Protein AF-A0A5E4QK63-F1 (afdb_monomer_lite)

InterPro domains:
  IPR005135 Endonuclease/exonuclease/phosphatase [PF14529] (121-185)
  IPR036691 Endonuclease/exonuclease/phosphatase superfamily [G3DSA:3.60.10.10] (12-198)
  IPR036691 Endonuclease/exonuclease/phosphatase superfamily [SSF56219] (12-191)

Organism: NCBI:txid189913

Foldseek 3Di:
DDPPPPPDQDAAAEEEDAPLECPVQLQLQAVVVVPDPHFKYKYWFHQDDPVDDPVSNYPPQFWDKDWDHDDDPPVPGTTIIIMTGTCLQVKAWDPVLDDPPWRKTKIKGDCVSNVHPAIEIEMEGEQDPDPCLLVNLVSVLVSVCVVCVVGLQHAYEYAYASVLPQWDQPPLQTDGHDDDDPSSVSVVSNNCSQVVSQVVAPVARDRYHYHYDDDQDPDQPNQVRNPRVRHGYDRPVCVSSD

Sequence (242 aa):
MSSTLNRQNIGLSLIYHNVRGLRTKTNIFFNNLSISQIDIALITESWLCPSILDSELCDSARFDVFRRDRTTSGDAFGGGVLIACARRFGARRRFDLEHDDLECMCISIPARTLGSLCDLSIICAYIPPNQILPSRIQKLCEILSQLFNPHPDDHFILAGDFNLPCIDWKQGHPILLKKGSIIQNTATELLNLTAFLGQLLATLPGPFLVLGDFNCELMTDILDSLNIPSLIAELIAFELML

Radius of gyration: 17.72 Å; chains: 1; bounding box: 47×42×58 Å

Secondary structure (DSSP, 8-state):
-------------EEEEE-S--TT-HHHHHHHHHHS--SEEEEE-----TTS-GGGTS-TTTEEEEEE----TTS-S---EEEEEEGGG--EE-GGG--TTSEEEEEEE-HHHHTSSS-EEEEEEE--SSTTHHHHHHHHHHHHHHHHTT-TTSEEEEEEE---TTEE-TTSS-EE-SS--HHHHHHHHHHHHHHHHHHTTTTSS-SEEEEES--SS-SHHHHGGG--TT--------TT--

pLDDT: mean 75.81, std 20.93, range [27.64, 97.81]

Structure (mmCIF, N/CA/C/O backbone):
data_AF-A0A5E4QK63-F1
#
_entry.id   AF-A0A5E4QK63-F1
#
loop_
_atom_site.group_PDB
_atom_site.id
_atom_site.type_symbol
_atom_site.label_atom_id
_atom_site.label_alt_id
_atom_site.label_comp_id
_atom_site.label_asym_id
_atom_site.label_entity_id
_atom_site.label_seq_id
_atom_site.pdbx_PDB_ins_code
_atom_site.Cartn_x
_atom_site.Cartn_y
_atom_site.Cartn_z
_atom_site.occupancy
_atom_site.B_iso_or_equiv
_atom_site.auth_seq_id
_atom_site.auth_comp_id
_atom_site.auth_asym_id
_atom_site.auth_atom_id
_atom_site.pdbx_PDB_model_num
ATOM 1 N N . MET A 1 1 ? -27.200 4.303 36.060 1.00 32.69 1 MET A N 1
ATOM 2 C CA . MET A 1 1 ? -26.374 3.139 35.683 1.00 32.69 1 MET A CA 1
ATOM 3 C C . MET A 1 1 ? -25.738 3.454 34.341 1.00 32.69 1 MET A C 1
ATOM 5 O O . MET A 1 1 ? -26.377 3.271 33.318 1.00 32.69 1 MET A O 1
ATOM 9 N N . SER A 1 2 ? -24.547 4.055 34.360 1.00 31.81 2 SER A N 1
ATOM 10 C CA . SER A 1 2 ? -23.757 4.296 33.150 1.00 31.81 2 SER A CA 1
ATOM 11 C C . SER A 1 2 ? -22.849 3.084 32.983 1.00 31.81 2 SER A C 1
ATOM 13 O O . SER A 1 2 ? -21.945 2.887 33.793 1.00 31.81 2 SER A O 1
ATOM 15 N N . SER A 1 3 ? -23.160 2.201 32.036 1.00 32.44 3 SER A N 1
ATOM 16 C CA . SER A 1 3 ? -22.284 1.084 31.694 1.00 32.44 3 SER A CA 1
ATOM 17 C C . SER A 1 3 ? -21.146 1.628 30.839 1.00 32.44 3 SER A C 1
ATOM 19 O O . SER A 1 3 ? -21.278 1.757 29.622 1.00 32.44 3 SER A O 1
ATOM 21 N N . THR A 1 4 ? -20.036 1.976 31.481 1.00 34.91 4 THR A N 1
ATOM 22 C CA . THR A 1 4 ? -18.760 2.191 30.806 1.00 34.91 4 THR A CA 1
ATOM 23 C C . THR A 1 4 ? -18.374 0.858 30.170 1.00 34.91 4 THR A C 1
ATOM 25 O O . THR A 1 4 ? -17.897 -0.052 30.846 1.00 34.91 4 THR A O 1
ATOM 28 N N . LEU A 1 5 ? -18.684 0.690 28.884 1.00 35.97 5 LEU A N 1
ATOM 29 C CA . LEU A 1 5 ? -18.173 -0.416 28.085 1.00 35.97 5 LEU A CA 1
ATOM 30 C C . LEU A 1 5 ? -16.647 -0.328 28.149 1.00 35.97 5 LEU A C 1
ATOM 32 O O . LEU A 1 5 ? -16.063 0.609 27.608 1.00 35.97 5 LEU A O 1
ATOM 36 N N . ASN A 1 6 ? -16.019 -1.283 28.836 1.00 32.56 6 ASN A N 1
ATOM 37 C CA . ASN A 1 6 ? -14.593 -1.555 28.705 1.00 32.56 6 ASN A CA 1
ATOM 38 C C . ASN A 1 6 ? -14.337 -1.857 27.222 1.00 32.56 6 ASN A C 1
ATOM 40 O O . ASN A 1 6 ? -14.548 -2.983 26.773 1.00 32.56 6 ASN A O 1
ATOM 44 N N . ARG A 1 7 ? -13.944 -0.845 26.441 1.00 41.50 7 ARG A N 1
ATOM 45 C CA . ARG A 1 7 ? -13.398 -1.059 25.101 1.00 41.50 7 ARG A CA 1
ATOM 46 C C . ARG A 1 7 ? -12.093 -1.821 25.302 1.00 41.50 7 ARG A C 1
ATOM 48 O O . ARG A 1 7 ? -11.116 -1.249 25.770 1.00 41.50 7 ARG A O 1
ATOM 55 N N . GLN A 1 8 ? -12.098 -3.123 25.027 1.00 38.97 8 GLN A N 1
ATOM 56 C CA . GLN A 1 8 ? -10.847 -3.851 24.866 1.00 38.97 8 GLN A CA 1
ATOM 57 C C . GLN A 1 8 ? -10.102 -3.218 23.689 1.00 38.97 8 GLN A C 1
ATOM 59 O O . GLN A 1 8 ? -10.680 -3.052 22.615 1.00 38.97 8 GLN A O 1
ATOM 64 N N . ASN A 1 9 ? -8.849 -2.831 23.910 1.00 41.78 9 ASN A N 1
ATOM 65 C CA . ASN A 1 9 ? -7.975 -2.358 22.848 1.00 41.78 9 ASN A CA 1
ATOM 66 C C . ASN A 1 9 ? -7.730 -3.496 21.855 1.00 41.78 9 ASN A C 1
ATOM 68 O O . ASN A 1 9 ? -7.073 -4.479 22.187 1.00 41.78 9 ASN A O 1
ATOM 72 N N . ILE A 1 10 ? -8.273 -3.367 20.647 1.00 52.91 10 ILE A N 1
ATOM 73 C CA . ILE A 1 10 ? -7.980 -4.255 19.524 1.00 52.91 10 ILE A CA 1
ATOM 74 C C . ILE A 1 10 ? -6.693 -3.764 18.846 1.00 52.91 10 ILE A C 1
ATOM 76 O O . ILE A 1 10 ? -6.741 -2.821 18.054 1.00 52.91 10 ILE A O 1
ATOM 80 N N . GLY A 1 11 ? -5.567 -4.403 19.181 1.00 63.50 11 GLY A N 1
ATOM 81 C CA . GLY A 1 11 ? -4.320 -4.364 18.404 1.00 63.50 11 GLY A CA 1
ATOM 82 C C . GLY A 1 11 ? -4.602 -4.571 16.923 1.00 63.50 11 GLY A C 1
ATOM 83 O O . GLY A 1 11 ? -5.288 -5.536 16.592 1.00 63.50 11 GLY A O 1
ATOM 84 N N . LEU A 1 12 ? -4.108 -3.690 16.048 1.00 73.88 12 LEU A N 1
ATOM 85 C CA . LEU A 1 12 ? -4.080 -3.948 14.608 1.00 73.88 12 LEU A CA 1
ATOM 86 C C . LEU A 1 12 ? -2.631 -4.220 14.178 1.00 73.88 12 LEU A C 1
ATOM 88 O O . LEU A 1 12 ? -1.778 -3.338 14.227 1.00 73.88 12 LEU A O 1
ATOM 92 N N . SER A 1 13 ? -2.369 -5.454 13.746 1.00 77.88 13 SER A N 1
ATOM 93 C CA . SER A 1 13 ? -1.032 -5.905 13.340 1.00 77.88 13 SER A CA 1
ATOM 94 C C . SER A 1 13 ? -0.856 -5.845 11.821 1.00 77.88 13 SER A C 1
ATOM 96 O O . SER A 1 13 ? -1.530 -6.551 11.070 1.00 77.88 13 SER A O 1
ATOM 98 N N . LEU A 1 14 ? 0.053 -5.001 11.338 1.00 80.94 14 LEU A N 1
ATOM 99 C CA . LEU A 1 14 ? 0.310 -4.813 9.908 1.00 80.94 14 LEU A CA 1
ATOM 100 C C . LEU A 1 14 ? 1.713 -5.313 9.553 1.00 80.94 14 LEU A C 1
ATOM 102 O O . LEU A 1 14 ? 2.619 -5.223 10.374 1.00 80.94 14 LEU A O 1
ATOM 106 N N . ILE A 1 15 ? 1.909 -5.790 8.323 1.00 80.69 15 ILE A N 1
ATOM 107 C CA . ILE A 1 15 ? 3.230 -6.015 7.724 1.00 80.69 15 ILE A CA 1
ATOM 108 C C . ILE A 1 15 ? 3.292 -5.413 6.319 1.00 80.69 15 ILE A C 1
ATOM 110 O O . ILE A 1 15 ? 2.315 -5.466 5.572 1.00 80.69 15 ILE A O 1
ATOM 114 N N . TYR A 1 16 ? 4.445 -4.862 5.949 1.00 83.50 16 TYR A N 1
ATOM 115 C CA . TYR A 1 16 ? 4.776 -4.487 4.579 1.00 83.50 16 TYR A CA 1
ATOM 116 C C . TYR A 1 16 ? 5.994 -5.278 4.095 1.00 83.50 16 TYR A C 1
ATOM 118 O O . TYR A 1 16 ? 6.973 -5.412 4.830 1.00 83.50 16 TYR A O 1
ATOM 126 N N . HIS A 1 17 ? 5.956 -5.777 2.856 1.00 81.69 17 HIS A N 1
ATOM 127 C CA . HIS A 1 17 ? 7.111 -6.421 2.239 1.00 81.69 17 HIS A CA 1
ATOM 128 C C . HIS A 1 17 ? 7.136 -6.245 0.712 1.00 81.69 17 HIS A C 1
ATOM 130 O O . HIS A 1 17 ? 6.159 -6.553 0.026 1.00 81.69 17 HIS A O 1
ATOM 136 N N . ASN A 1 18 ? 8.276 -5.804 0.168 1.00 85.62 18 ASN A N 1
ATOM 137 C CA . ASN A 1 18 ? 8.581 -5.985 -1.252 1.00 85.62 18 ASN A CA 1
ATOM 138 C C . ASN A 1 18 ? 9.150 -7.397 -1.434 1.00 85.62 18 ASN A C 1
ATOM 140 O O . ASN A 1 18 ? 10.261 -7.692 -0.995 1.00 85.62 18 ASN A O 1
ATOM 144 N N . VAL A 1 19 ? 8.372 -8.272 -2.069 1.00 86.56 19 VAL A N 1
ATOM 145 C CA . VAL A 1 19 ? 8.644 -9.715 -2.083 1.00 86.56 19 VAL A CA 1
ATOM 146 C C . VAL A 1 19 ? 9.489 -10.182 -3.262 1.00 86.56 19 VAL A C 1
ATOM 148 O O . VAL A 1 19 ? 9.998 -11.304 -3.240 1.00 86.56 19 VAL A O 1
ATOM 151 N N . ARG A 1 20 ? 9.625 -9.344 -4.300 1.00 87.56 20 ARG A N 1
ATOM 152 C CA . ARG A 1 20 ? 10.338 -9.657 -5.553 1.00 87.56 20 ARG A CA 1
ATOM 153 C C . ARG A 1 20 ? 9.974 -11.030 -6.138 1.00 87.56 20 ARG A C 1
ATOM 155 O O . ARG A 1 20 ? 10.837 -11.769 -6.612 1.00 87.56 20 ARG A O 1
ATOM 162 N N . GLY A 1 21 ? 8.690 -11.375 -6.087 1.00 88.38 21 GLY A N 1
ATOM 163 C CA . GLY A 1 21 ? 8.142 -12.613 -6.630 1.00 88.38 21 GLY A CA 1
ATOM 164 C C . GLY A 1 21 ? 7.581 -13.586 -5.594 1.00 88.38 21 GLY A C 1
ATOM 165 O O . GLY A 1 21 ? 8.302 -14.285 -4.886 1.00 88.38 21 GLY A O 1
ATOM 166 N N . LEU A 1 22 ? 6.254 -13.721 -5.607 1.00 89.56 22 LEU A N 1
ATOM 167 C CA . LEU A 1 22 ? 5.485 -14.629 -4.755 1.00 89.56 22 LEU A CA 1
ATOM 168 C C . LEU A 1 22 ? 5.107 -15.947 -5.449 1.00 89.56 22 LEU A C 1
ATOM 170 O O . LEU A 1 22 ? 4.784 -16.928 -4.785 1.00 89.56 22 LEU A O 1
ATOM 174 N N . ARG A 1 23 ? 5.159 -15.999 -6.787 1.00 88.06 23 ARG A N 1
ATOM 175 C CA . ARG A 1 23 ? 4.660 -17.134 -7.594 1.00 88.06 23 ARG A CA 1
ATOM 176 C C . ARG A 1 23 ? 5.229 -18.496 -7.203 1.00 88.06 23 ARG A C 1
ATOM 178 O O . ARG A 1 23 ? 4.507 -19.481 -7.247 1.00 88.06 23 ARG A O 1
ATOM 185 N N . THR A 1 24 ? 6.507 -18.568 -6.844 1.00 86.25 24 THR A N 1
ATOM 186 C CA . THR A 1 24 ? 7.164 -19.825 -6.439 1.00 86.25 24 THR A CA 1
ATOM 187 C C . THR A 1 24 ? 7.092 -20.077 -4.934 1.00 86.25 24 THR A C 1
ATOM 189 O O . THR A 1 24 ? 7.646 -21.060 -4.453 1.00 86.25 24 THR A O 1
ATOM 192 N N . LYS A 1 25 ? 6.449 -19.178 -4.183 1.00 87.44 25 LYS A N 1
ATOM 193 C CA . LYS A 1 25 ? 6.479 -19.121 -2.719 1.00 87.44 25 LYS A CA 1
ATOM 194 C C . LYS A 1 25 ? 5.078 -19.037 -2.098 1.00 87.44 25 LYS A C 1
ATOM 196 O O . LYS A 1 25 ? 4.959 -18.792 -0.903 1.00 87.44 25 LYS A O 1
ATOM 201 N N . THR A 1 26 ? 4.023 -19.278 -2.879 1.00 91.50 26 THR A N 1
ATOM 202 C CA . THR A 1 26 ? 2.618 -19.198 -2.437 1.00 91.50 26 THR A CA 1
ATOM 203 C C . THR A 1 26 ? 2.345 -20.066 -1.207 1.00 91.50 26 THR A C 1
ATOM 205 O O . THR A 1 26 ? 1.796 -19.572 -0.232 1.00 91.50 26 THR A O 1
ATOM 208 N N . ASN A 1 27 ? 2.839 -21.309 -1.184 1.00 88.88 27 ASN A N 1
ATOM 209 C CA . ASN A 1 27 ? 2.700 -22.206 -0.028 1.00 88.88 27 ASN A CA 1
ATOM 210 C C . ASN A 1 27 ? 3.381 -21.663 1.238 1.00 88.88 27 ASN A C 1
ATOM 212 O O . ASN A 1 27 ? 2.844 -21.788 2.337 1.00 88.88 27 ASN A O 1
ATOM 216 N N . ILE A 1 28 ? 4.574 -21.077 1.094 1.00 87.12 28 ILE A N 1
ATOM 217 C CA . ILE A 1 28 ? 5.334 -20.515 2.219 1.00 87.12 28 ILE A CA 1
ATOM 218 C C . ILE A 1 28 ? 4.583 -19.297 2.766 1.00 87.12 28 ILE A C 1
ATOM 220 O O . ILE A 1 28 ? 4.328 -19.212 3.966 1.00 87.12 28 ILE A O 1
ATOM 224 N N . PHE A 1 29 ? 4.140 -18.410 1.876 1.00 88.81 29 PHE A N 1
ATOM 225 C CA . PHE A 1 29 ? 3.336 -17.241 2.215 1.00 88.81 29 PHE A CA 1
ATOM 226 C C . PHE A 1 29 ? 2.022 -17.612 2.911 1.00 88.81 29 PHE A C 1
ATOM 228 O O . PHE A 1 29 ? 1.733 -17.086 3.985 1.00 88.81 29 PHE A O 1
ATOM 235 N N . PHE A 1 30 ? 1.275 -18.575 2.362 1.00 92.25 30 PHE A N 1
ATOM 236 C CA . PHE A 1 30 ? 0.033 -19.079 2.946 1.00 92.25 30 PHE A CA 1
ATOM 237 C C . PHE A 1 30 ? 0.255 -19.594 4.368 1.00 92.25 30 PHE A C 1
ATOM 239 O O . PHE A 1 30 ? -0.471 -19.213 5.290 1.00 92.25 30 PHE A O 1
ATOM 246 N N . ASN A 1 31 ? 1.264 -20.448 4.563 1.00 85.50 31 ASN A N 1
ATOM 247 C CA . ASN A 1 31 ? 1.559 -21.048 5.862 1.00 85.50 31 ASN A CA 1
ATOM 248 C C . ASN A 1 31 ? 1.959 -19.986 6.886 1.00 85.50 31 ASN A C 1
ATOM 250 O O . ASN A 1 31 ? 1.424 -19.974 7.994 1.00 85.50 31 ASN A O 1
ATOM 254 N N . ASN A 1 32 ? 2.845 -19.067 6.500 1.00 84.62 32 ASN A N 1
ATOM 255 C CA . ASN A 1 32 ? 3.332 -18.010 7.379 1.00 84.62 32 ASN A CA 1
ATOM 256 C C . ASN A 1 32 ? 2.231 -17.031 7.764 1.00 84.62 32 ASN A C 1
ATOM 258 O O . ASN A 1 32 ? 2.102 -16.696 8.942 1.00 84.62 32 ASN A O 1
ATOM 262 N N . LEU A 1 33 ? 1.381 -16.635 6.812 1.00 86.19 33 LEU A N 1
ATOM 263 C CA . LEU A 1 33 ? 0.183 -15.892 7.159 1.00 86.19 33 LEU A CA 1
ATOM 264 C C . LEU A 1 33 ? -0.649 -16.706 8.147 1.00 86.19 33 LEU A C 1
ATOM 266 O O . LEU A 1 33 ? -0.978 -16.166 9.203 1.00 86.19 33 LEU A O 1
ATOM 270 N N . SER A 1 34 ? -0.966 -17.968 7.852 1.00 87.19 34 SER A N 1
ATOM 271 C CA . SER A 1 34 ? -1.885 -18.810 8.641 1.00 87.19 34 SER A CA 1
ATOM 272 C C . SER A 1 34 ? -1.484 -18.972 10.109 1.00 87.19 34 SER A C 1
ATOM 274 O O . SER A 1 34 ? -2.358 -18.995 10.973 1.00 87.19 34 SER A O 1
ATOM 276 N N . ILE A 1 35 ? -0.184 -19.038 10.405 1.00 84.62 35 ILE A N 1
ATOM 277 C CA . ILE A 1 35 ? 0.324 -19.157 11.783 1.00 84.62 35 ILE A CA 1
ATOM 278 C C . ILE A 1 35 ? 0.575 -17.804 12.465 1.00 84.62 35 ILE A C 1
ATOM 280 O O . ILE A 1 35 ? 0.678 -17.748 13.689 1.00 84.62 35 ILE A O 1
ATOM 284 N N . SER A 1 36 ? 0.673 -16.716 11.697 1.00 82.00 36 SER A N 1
ATOM 285 C CA . SER A 1 36 ? 0.851 -15.367 12.243 1.00 82.00 36 SER A CA 1
ATOM 286 C C . SER A 1 36 ? -0.443 -14.801 12.843 1.00 82.00 36 SER A C 1
ATOM 288 O O . SER A 1 36 ? -1.547 -15.163 12.428 1.00 82.00 36 SER A O 1
ATOM 290 N N . GLN A 1 37 ? -0.291 -13.857 13.777 1.00 82.94 37 GLN A N 1
ATOM 291 C CA . GLN A 1 37 ? -1.370 -13.002 14.299 1.00 82.94 37 GLN A CA 1
ATOM 292 C C . GLN A 1 37 ? -1.494 -11.685 13.510 1.00 82.94 37 GLN A C 1
ATOM 294 O O . GLN A 1 37 ? -1.991 -10.688 14.024 1.00 82.94 37 GLN A O 1
ATOM 299 N N . ILE A 1 38 ? -0.990 -11.664 12.272 1.00 83.56 38 ILE A N 1
ATOM 300 C CA . ILE A 1 38 ? -1.061 -10.489 11.404 1.00 83.56 38 ILE A CA 1
ATOM 301 C C . ILE A 1 38 ? -2.510 -10.267 10.988 1.00 83.56 38 ILE A C 1
ATOM 303 O O . ILE A 1 38 ? -3.255 -11.212 10.727 1.00 83.56 38 ILE A O 1
ATOM 307 N N . ASP A 1 39 ? -2.874 -9.000 10.870 1.00 87.12 39 ASP A N 1
ATOM 308 C CA . ASP A 1 39 ? -4.175 -8.556 10.405 1.00 87.12 39 ASP A CA 1
ATOM 309 C C . ASP A 1 39 ? -4.152 -8.072 8.970 1.00 87.12 39 ASP A C 1
ATOM 311 O O . ASP A 1 39 ? -5.115 -8.272 8.231 1.00 87.12 39 ASP A O 1
ATOM 315 N N . ILE A 1 40 ? -3.076 -7.400 8.578 1.00 89.62 40 ILE A N 1
ATOM 316 C CA . ILE A 1 40 ? -2.949 -6.797 7.260 1.00 89.62 40 ILE A CA 1
ATOM 317 C C . ILE A 1 40 ? -1.548 -7.069 6.725 1.00 89.62 40 ILE A C 1
ATOM 319 O O . ILE A 1 40 ? -0.565 -6.719 7.367 1.00 89.62 40 ILE A O 1
ATOM 323 N N . ALA A 1 41 ? -1.450 -7.644 5.530 1.00 90.12 41 ALA A N 1
ATOM 324 C CA . ALA A 1 41 ? -0.195 -7.788 4.803 1.00 90.12 41 ALA A CA 1
ATOM 325 C C . ALA A 1 41 ? -0.235 -6.971 3.510 1.00 90.12 41 ALA A C 1
ATOM 327 O O . ALA A 1 41 ? -1.112 -7.175 2.670 1.00 90.12 41 ALA A O 1
ATOM 328 N N . LEU A 1 42 ? 0.718 -6.052 3.368 1.00 90.81 42 LEU A N 1
ATOM 329 C CA . LEU A 1 42 ? 0.905 -5.173 2.219 1.00 90.81 42 LEU A CA 1
ATOM 330 C C . LEU A 1 42 ? 2.112 -5.657 1.423 1.00 90.81 42 LEU A C 1
ATOM 332 O O . LEU A 1 42 ? 3.235 -5.655 1.919 1.00 90.81 42 LEU A O 1
ATOM 336 N N . ILE A 1 43 ? 1.875 -6.085 0.193 1.00 91.50 43 ILE A N 1
ATOM 337 C CA . ILE A 1 43 ? 2.863 -6.762 -0.635 1.00 91.50 43 ILE A CA 1
ATOM 338 C C . ILE A 1 43 ? 3.045 -5.992 -1.937 1.00 91.50 43 ILE A C 1
ATOM 340 O O . ILE A 1 43 ? 2.088 -5.789 -2.685 1.00 91.50 43 ILE A O 1
ATOM 344 N N . THR A 1 44 ? 4.282 -5.608 -2.232 1.00 91.12 44 THR A N 1
ATOM 345 C CA . THR A 1 44 ? 4.696 -5.065 -3.534 1.00 91.12 44 THR A CA 1
ATOM 346 C C . THR A 1 44 ? 5.581 -6.068 -4.256 1.00 91.12 44 THR A C 1
ATOM 348 O O . THR A 1 44 ? 6.185 -6.941 -3.634 1.00 91.12 44 THR A O 1
ATOM 351 N N . GLU A 1 45 ? 5.627 -5.974 -5.584 1.00 91.81 45 GLU A N 1
ATOM 352 C CA . GLU A 1 45 ? 6.326 -6.943 -6.431 1.00 91.81 45 GLU A CA 1
ATOM 353 C C . GLU A 1 45 ? 5.870 -8.389 -6.195 1.00 91.81 45 GLU A C 1
ATOM 355 O O . GLU A 1 45 ? 6.672 -9.321 -6.131 1.00 91.81 45 GLU A O 1
ATOM 360 N N . SER A 1 46 ? 4.554 -8.594 -6.098 1.00 91.88 46 SER A N 1
ATOM 361 C CA . SER A 1 46 ? 3.970 -9.930 -5.930 1.00 91.88 46 SER A CA 1
ATOM 362 C C . SER A 1 46 ? 4.300 -10.861 -7.105 1.00 91.88 46 SER A C 1
ATOM 364 O O . SER A 1 46 ? 4.409 -12.077 -6.939 1.00 91.88 46 SER A O 1
ATOM 366 N N . TRP A 1 47 ? 4.459 -10.289 -8.302 1.00 92.31 47 TRP A N 1
ATOM 367 C CA . TRP A 1 47 ? 4.640 -10.973 -9.584 1.00 92.31 47 TRP A CA 1
ATOM 368 C C . TRP A 1 47 ? 3.550 -12.013 -9.859 1.00 92.31 47 TRP A C 1
ATOM 370 O O . TRP A 1 47 ? 3.765 -12.929 -10.649 1.00 92.31 47 TRP A O 1
ATOM 380 N N . LEU A 1 48 ? 2.403 -11.914 -9.182 1.00 91.81 48 LEU A N 1
ATOM 381 C CA . LEU A 1 48 ? 1.277 -12.818 -9.360 1.00 91.81 48 LEU A CA 1
ATOM 382 C C . LEU A 1 48 ? 0.632 -12.620 -10.731 1.00 91.81 48 LEU A C 1
ATOM 384 O O . LEU A 1 48 ? 0.860 -11.630 -11.427 1.00 91.81 48 LEU A O 1
ATOM 388 N N . CYS A 1 49 ? -0.171 -13.601 -11.118 1.00 90.62 49 CYS A N 1
ATOM 389 C CA . CYS A 1 49 ? -0.975 -13.552 -12.323 1.00 90.62 49 CYS A CA 1
ATOM 390 C C . CYS A 1 49 ? -2.374 -14.119 -12.047 1.00 90.62 49 CYS A C 1
ATOM 392 O O . CYS A 1 49 ? -2.537 -14.904 -11.104 1.00 90.62 49 CYS A O 1
ATOM 394 N N . PRO A 1 50 ? -3.360 -13.825 -12.919 1.00 90.38 50 PRO A N 1
ATOM 395 C CA . PRO A 1 50 ? -4.748 -14.229 -12.699 1.00 90.38 50 PRO A CA 1
ATOM 396 C C . PRO A 1 50 ? -4.980 -15.740 -12.549 1.00 90.38 50 PRO A C 1
ATOM 398 O O . PRO A 1 50 ? -6.038 -16.141 -12.077 1.00 90.38 50 PRO A O 1
ATOM 401 N N . SER A 1 51 ? -4.022 -16.585 -12.951 1.00 91.50 51 SER A N 1
ATOM 402 C CA . SER A 1 51 ? -4.118 -18.039 -12.789 1.00 91.50 51 SER A CA 1
ATOM 403 C C . SER A 1 51 ? -3.845 -18.530 -11.365 1.00 91.50 51 SER A C 1
ATOM 405 O O . SER A 1 51 ? -4.152 -19.681 -11.086 1.00 91.50 51 SER A O 1
ATOM 407 N N . ILE A 1 52 ? -3.242 -17.710 -10.497 1.00 93.75 52 ILE A N 1
ATOM 408 C CA . ILE A 1 52 ? -3.061 -18.030 -9.075 1.00 93.75 52 ILE A CA 1
ATOM 409 C C . ILE A 1 52 ? -4.306 -17.559 -8.333 1.00 93.75 52 ILE A C 1
ATOM 411 O O . ILE A 1 52 ? -4.604 -16.367 -8.364 1.00 93.75 52 ILE A O 1
ATOM 415 N N . LEU A 1 53 ? -5.031 -18.452 -7.674 1.00 95.56 53 LEU A N 1
ATOM 416 C CA . LEU A 1 53 ? -6.240 -18.125 -6.921 1.00 95.56 53 LEU A CA 1
ATOM 417 C C . LEU A 1 53 ? -5.898 -17.470 -5.579 1.00 95.56 53 LEU A C 1
ATOM 419 O O . LEU A 1 53 ? -4.896 -17.797 -4.950 1.00 95.56 53 LEU A O 1
ATOM 423 N N . ASP A 1 54 ? -6.775 -16.599 -5.083 1.00 95.94 54 ASP A N 1
ATOM 424 C CA . ASP A 1 54 ? -6.585 -15.954 -3.776 1.00 95.94 54 ASP A CA 1
ATOM 425 C C . ASP A 1 54 ? -6.515 -16.980 -2.628 1.00 95.94 54 ASP A C 1
ATOM 427 O O . ASP A 1 54 ? -5.762 -16.805 -1.671 1.00 95.94 54 ASP A O 1
ATOM 431 N N . SER A 1 55 ? -7.224 -18.107 -2.761 1.00 95.62 55 SER A N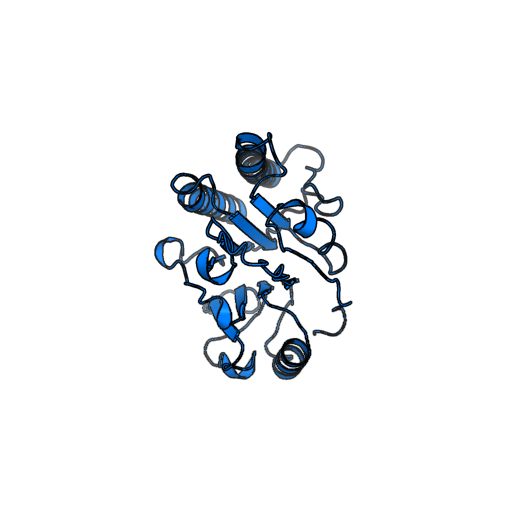 1
ATOM 432 C CA . SER A 1 55 ? -7.176 -19.231 -1.815 1.00 95.62 55 SER A CA 1
ATOM 433 C C . SER A 1 55 ? -5.830 -19.964 -1.780 1.00 95.62 55 SER A C 1
ATOM 435 O O . SER A 1 55 ? -5.587 -20.726 -0.850 1.00 95.62 55 SER A O 1
ATOM 437 N N . GLU A 1 56 ? -4.960 -19.766 -2.775 1.00 95.56 56 GLU A N 1
ATOM 438 C CA . GLU A 1 56 ? -3.576 -20.265 -2.749 1.00 95.56 56 GLU A CA 1
ATOM 439 C C . GLU A 1 56 ? -2.646 -19.343 -1.946 1.00 95.56 56 GLU A C 1
ATOM 441 O O . GLU A 1 56 ? -1.523 -19.726 -1.627 1.00 95.56 56 GLU A O 1
ATOM 446 N N . LEU A 1 57 ? -3.091 -18.121 -1.634 1.00 94.44 57 LEU A N 1
ATOM 447 C CA . LEU A 1 57 ? -2.289 -17.096 -0.965 1.00 94.44 57 LEU A CA 1
ATOM 448 C C . LEU A 1 57 ? -2.602 -17.012 0.528 1.00 94.44 57 LEU A C 1
ATOM 450 O O . LEU A 1 57 ? -1.701 -16.789 1.330 1.00 94.44 57 LEU A O 1
ATOM 454 N N . CYS A 1 58 ? -3.863 -17.197 0.918 1.00 94.19 58 CYS A N 1
ATOM 455 C CA . CYS A 1 58 ? -4.265 -17.196 2.322 1.00 94.19 58 CYS A CA 1
ATOM 456 C C . CYS A 1 58 ? -5.583 -17.940 2.560 1.00 94.19 58 CYS A C 1
ATOM 458 O O . CYS A 1 58 ? -6.386 -18.138 1.647 1.00 94.19 58 CYS A O 1
ATOM 460 N N . ASP A 1 59 ? -5.831 -18.306 3.820 1.00 95.12 59 ASP A N 1
ATOM 461 C CA . ASP A 1 59 ? -7.109 -18.870 4.246 1.00 95.12 59 ASP A CA 1
ATOM 462 C C . ASP A 1 59 ? -8.257 -17.864 4.044 1.00 95.12 59 ASP A C 1
ATOM 464 O O . ASP A 1 59 ? -8.361 -16.856 4.749 1.00 95.12 59 ASP A O 1
ATOM 468 N N . SER A 1 60 ? -9.148 -18.182 3.101 1.00 94.62 60 SER A N 1
ATOM 469 C CA . SER A 1 60 ? -10.335 -17.388 2.751 1.00 94.62 60 SER A CA 1
ATOM 470 C C . SER A 1 60 ? -11.338 -17.192 3.896 1.00 94.62 60 SER A C 1
ATOM 472 O O . SER A 1 60 ? -12.151 -16.269 3.852 1.00 94.62 60 SER A O 1
ATOM 474 N N . ALA A 1 61 ? -11.297 -18.029 4.940 1.00 95.19 61 ALA A N 1
ATOM 475 C CA . ALA A 1 61 ? -12.109 -17.815 6.135 1.00 95.19 61 ALA A CA 1
ATOM 476 C C . ALA A 1 61 ? -11.574 -16.656 6.990 1.00 95.19 61 ALA A C 1
ATOM 478 O O . ALA A 1 61 ? -12.326 -16.031 7.742 1.00 95.19 61 ALA A O 1
ATOM 479 N N . ARG A 1 62 ? -10.277 -16.358 6.869 1.00 95.12 62 ARG A N 1
ATOM 480 C CA . ARG A 1 62 ? -9.563 -15.408 7.719 1.00 95.12 62 ARG A CA 1
ATOM 481 C C . ARG A 1 62 ? -9.220 -14.109 6.995 1.00 95.12 62 ARG A C 1
ATOM 483 O O . ARG A 1 62 ? -9.217 -13.067 7.644 1.00 95.12 62 ARG A O 1
ATOM 490 N N . PHE A 1 63 ? -8.971 -14.149 5.687 1.00 97.06 63 PHE A N 1
ATOM 491 C CA . PHE A 1 63 ? -8.494 -13.010 4.902 1.00 97.06 63 PHE A CA 1
ATOM 492 C C . PHE A 1 63 ? -9.329 -12.756 3.649 1.00 97.06 63 PHE A C 1
ATOM 494 O O . PHE A 1 63 ? -9.707 -13.685 2.940 1.00 97.06 63 PHE A O 1
ATOM 501 N N . ASP A 1 64 ? -9.533 -11.474 3.357 1.00 97.69 64 ASP A N 1
ATOM 502 C CA . ASP A 1 64 ? -9.909 -10.983 2.039 1.00 97.69 64 ASP A CA 1
ATOM 503 C C . ASP A 1 64 ? -8.643 -10.512 1.306 1.00 97.69 64 ASP A C 1
ATOM 505 O O . ASP A 1 64 ? -7.799 -9.816 1.882 1.00 97.69 64 ASP A O 1
ATOM 509 N N . VAL A 1 65 ? -8.510 -10.891 0.033 1.00 97.69 65 VAL A N 1
ATOM 510 C CA . VAL A 1 65 ? -7.378 -10.510 -0.823 1.00 97.69 65 VAL A CA 1
ATOM 511 C C . VAL A 1 65 ? -7.819 -9.437 -1.807 1.00 97.69 65 VAL A C 1
ATOM 513 O O . VAL A 1 65 ? -8.759 -9.615 -2.579 1.00 97.69 65 VAL A O 1
ATOM 516 N N . PHE A 1 66 ? -7.097 -8.323 -1.813 1.00 97.81 66 PHE A N 1
ATOM 517 C CA . PHE A 1 66 ? -7.251 -7.242 -2.775 1.00 97.81 66 PHE A CA 1
ATOM 518 C C . PHE A 1 66 ? -5.940 -7.094 -3.524 1.00 97.81 66 PHE A C 1
ATOM 520 O O . PHE A 1 66 ? -4.938 -6.675 -2.952 1.00 97.81 66 PHE A O 1
ATOM 527 N N . ARG A 1 67 ? -5.916 -7.454 -4.802 1.00 95.50 67 ARG A N 1
ATOM 528 C CA . ARG A 1 67 ? -4.678 -7.437 -5.580 1.00 95.50 67 ARG A CA 1
ATOM 529 C C . ARG A 1 67 ? -4.859 -6.820 -6.946 1.00 95.50 67 ARG A C 1
ATOM 531 O O . ARG A 1 67 ? -5.964 -6.749 -7.491 1.00 95.50 67 ARG A O 1
ATOM 538 N N . ARG A 1 68 ? -3.730 -6.394 -7.484 1.00 93.25 68 ARG A N 1
ATOM 539 C CA . ARG A 1 68 ? -3.597 -5.885 -8.830 1.00 93.25 68 ARG A CA 1
ATOM 540 C C . ARG A 1 68 ? -2.356 -6.489 -9.460 1.00 93.25 68 ARG A C 1
ATOM 542 O O . ARG A 1 68 ? -1.237 -6.070 -9.174 1.00 93.25 68 ARG A O 1
ATOM 549 N N . ASP A 1 69 ? -2.593 -7.474 -10.312 1.00 91.69 69 ASP A N 1
ATOM 550 C CA . ASP A 1 69 ? -1.553 -8.204 -11.025 1.00 91.69 69 ASP A CA 1
ATOM 551 C C . ASP A 1 69 ? -1.133 -7.431 -12.280 1.00 91.69 69 ASP A C 1
ATOM 553 O O . ASP A 1 69 ? -1.965 -6.812 -12.952 1.00 91.69 69 ASP A O 1
ATOM 557 N N . ARG A 1 70 ? 0.154 -7.485 -12.637 1.00 86.25 70 ARG A N 1
ATOM 558 C CA . ARG A 1 70 ? 0.635 -6.929 -13.906 1.00 86.25 70 ARG A CA 1
ATOM 559 C C . ARG A 1 70 ? 0.331 -7.922 -15.029 1.00 86.25 70 ARG A C 1
ATOM 561 O O . ARG A 1 70 ? 0.858 -9.029 -15.044 1.00 86.25 70 ARG A O 1
ATOM 568 N N . THR A 1 71 ? -0.524 -7.531 -15.972 1.00 75.19 71 THR A N 1
ATOM 569 C CA . THR A 1 71 ? -0.998 -8.405 -17.064 1.00 75.19 71 THR A CA 1
ATOM 570 C C . THR A 1 71 ? -0.394 -8.077 -18.433 1.00 75.19 71 THR A C 1
ATOM 572 O O . THR A 1 71 ? -0.662 -8.783 -19.405 1.00 75.19 71 THR A O 1
ATOM 575 N N . THR A 1 72 ? 0.425 -7.027 -18.544 1.00 65.06 72 THR A N 1
ATOM 576 C CA . THR A 1 72 ? 1.002 -6.584 -19.819 1.00 65.06 72 THR A CA 1
ATOM 577 C C . THR A 1 72 ? 2.161 -7.479 -20.265 1.00 65.06 72 THR A C 1
ATOM 579 O O . THR A 1 72 ? 3.167 -7.639 -19.583 1.00 65.06 72 THR A O 1
ATOM 582 N N . SER A 1 73 ? 2.040 -8.030 -21.474 1.00 51.94 73 SER A N 1
ATOM 583 C CA . SER A 1 73 ? 2.952 -9.012 -22.078 1.00 51.94 73 SER A CA 1
ATOM 584 C C . SER A 1 73 ? 4.322 -8.468 -22.527 1.00 51.94 73 SER A C 1
ATOM 586 O O . SER A 1 73 ? 5.114 -9.225 -23.082 1.00 51.94 73 SER A O 1
ATOM 588 N N . GLY A 1 74 ? 4.595 -7.170 -22.340 1.00 50.25 74 GLY A N 1
ATOM 589 C CA . GLY A 1 74 ? 5.833 -6.503 -22.777 1.00 50.25 74 GLY A CA 1
ATOM 590 C C . GLY A 1 74 ? 6.896 -6.331 -21.685 1.00 50.25 74 GLY A C 1
ATOM 591 O O . GLY A 1 74 ? 8.084 -6.322 -21.997 1.00 50.25 74 GLY A O 1
ATOM 592 N N . ASP A 1 75 ? 6.484 -6.270 -20.417 1.00 53.78 75 ASP A N 1
ATOM 593 C CA . ASP A 1 75 ? 7.373 -6.164 -19.255 1.00 53.78 75 ASP A CA 1
ATOM 594 C C . ASP A 1 75 ? 7.458 -7.546 -18.603 1.00 53.78 75 ASP A C 1
ATOM 596 O O . ASP A 1 75 ? 6.767 -7.846 -17.633 1.00 53.78 75 ASP A O 1
ATOM 600 N N . ALA A 1 76 ? 8.246 -8.430 -19.219 1.00 51.75 76 ALA A N 1
ATOM 601 C CA . ALA A 1 76 ? 8.162 -9.881 -19.036 1.00 51.75 76 ALA A CA 1
ATOM 602 C C . ALA A 1 76 ? 8.338 -10.401 -17.593 1.00 51.75 76 ALA A C 1
ATOM 604 O O . ALA A 1 76 ? 8.028 -11.564 -17.343 1.00 51.75 76 ALA A O 1
ATOM 605 N N . PHE A 1 77 ? 8.800 -9.588 -16.639 1.00 67.19 77 PHE A N 1
ATOM 606 C CA . PHE A 1 77 ? 8.945 -9.989 -15.243 1.00 67.19 77 PHE A CA 1
ATOM 607 C C . PHE A 1 77 ? 8.760 -8.785 -14.315 1.00 67.19 77 PHE A C 1
ATOM 609 O O . PHE A 1 77 ? 9.402 -7.752 -14.493 1.00 67.19 77 PHE A O 1
ATOM 616 N N . GLY A 1 78 ? 7.907 -8.929 -13.302 1.00 78.38 78 GLY A N 1
ATOM 617 C CA . GLY A 1 78 ? 7.904 -8.038 -12.145 1.00 78.38 78 GLY A CA 1
ATOM 618 C C . GLY A 1 78 ? 6.610 -7.275 -11.872 1.00 78.38 78 GLY A C 1
ATOM 619 O O . GLY A 1 78 ? 5.705 -7.244 -12.703 1.00 78.38 78 GLY A O 1
ATOM 620 N N . GLY A 1 79 ? 6.556 -6.614 -10.713 1.00 87.88 79 GLY A N 1
ATOM 621 C CA . GLY A 1 79 ? 5.456 -5.737 -10.297 1.00 87.88 79 GLY A CA 1
ATOM 622 C C . GLY A 1 79 ? 4.268 -6.431 -9.641 1.00 87.88 79 GLY A C 1
ATOM 623 O O . GLY A 1 79 ? 4.363 -7.562 -9.163 1.00 87.88 79 GLY A O 1
ATOM 624 N N . GLY A 1 80 ? 3.149 -5.719 -9.611 1.00 92.19 80 GLY A N 1
ATOM 625 C CA . GLY A 1 80 ? 1.925 -6.126 -8.938 1.00 92.19 80 GLY A CA 1
ATOM 626 C C . GLY A 1 80 ? 1.921 -5.779 -7.450 1.00 92.19 80 GLY A C 1
ATOM 627 O O . GLY A 1 80 ? 2.960 -5.757 -6.785 1.00 92.19 80 GLY A O 1
ATOM 628 N N . VAL A 1 81 ? 0.723 -5.510 -6.935 1.00 94.69 81 VAL A N 1
ATOM 629 C CA . VAL A 1 81 ? 0.479 -5.177 -5.525 1.00 94.69 81 VAL A CA 1
ATOM 630 C C . VAL A 1 81 ? -0.627 -6.048 -4.951 1.00 94.69 81 VAL A C 1
ATOM 632 O O . VAL A 1 81 ? -1.559 -6.431 -5.662 1.00 94.69 81 VAL A O 1
ATOM 635 N N . LEU A 1 82 ? -0.532 -6.367 -3.666 1.00 96.06 82 LEU A N 1
ATOM 636 C CA . LEU A 1 82 ? -1.511 -7.170 -2.947 1.00 96.06 82 LEU A CA 1
ATOM 637 C C . LEU A 1 82 ? -1.681 -6.650 -1.520 1.00 96.06 82 LEU A C 1
ATOM 639 O O . LEU A 1 82 ? -0.712 -6.368 -0.826 1.00 96.06 82 LEU A O 1
ATOM 643 N N . ILE A 1 83 ? -2.931 -6.570 -1.080 1.00 97.00 83 ILE A N 1
ATOM 644 C CA . ILE A 1 83 ? -3.333 -6.350 0.302 1.00 97.00 83 ILE A CA 1
ATOM 645 C C . ILE A 1 83 ? -4.124 -7.579 0.740 1.00 97.00 83 ILE A C 1
ATOM 647 O O . ILE A 1 83 ? -5.214 -7.824 0.226 1.00 97.00 83 ILE A O 1
ATOM 651 N N . ALA A 1 84 ? -3.594 -8.344 1.689 1.00 96.69 84 ALA A N 1
ATOM 652 C CA . ALA A 1 84 ? -4.376 -9.334 2.420 1.00 96.69 84 ALA A CA 1
ATOM 653 C C . ALA A 1 84 ? -4.858 -8.671 3.712 1.00 96.69 84 ALA A C 1
ATOM 655 O O . ALA A 1 84 ? -4.036 -8.250 4.520 1.00 96.69 84 ALA A O 1
ATOM 656 N N . CYS A 1 85 ? -6.170 -8.560 3.911 1.00 96.44 85 CYS A N 1
ATOM 657 C CA . CYS A 1 85 ? -6.761 -7.945 5.099 1.00 96.44 85 CYS A CA 1
ATOM 658 C C . CYS A 1 85 ? -7.651 -8.946 5.834 1.00 96.44 85 CYS A C 1
ATOM 660 O O . CYS A 1 85 ? -8.444 -9.649 5.208 1.00 96.44 85 CYS A O 1
ATOM 662 N N . ALA A 1 86 ? -7.546 -9.013 7.160 1.00 95.50 86 ALA A N 1
ATOM 663 C CA . ALA A 1 86 ? -8.358 -9.913 7.953 1.00 95.50 86 ALA A CA 1
ATOM 664 C C . ALA A 1 86 ? -9.849 -9.601 7.757 1.00 95.50 86 ALA A C 1
ATOM 666 O O . ALA A 1 86 ? -10.323 -8.488 7.992 1.00 95.50 86 ALA A O 1
ATOM 667 N N . ARG A 1 87 ? -10.612 -10.625 7.377 1.00 95.94 87 ARG A N 1
ATOM 668 C CA . ARG A 1 87 ? -12.009 -10.523 6.935 1.00 95.94 87 ARG A CA 1
ATOM 669 C C . ARG A 1 87 ? -12.935 -9.890 7.978 1.00 95.94 87 ARG A C 1
ATOM 671 O O . ARG A 1 87 ? -13.929 -9.252 7.636 1.00 95.94 87 ARG A O 1
ATOM 678 N N . ARG A 1 88 ? -12.587 -10.002 9.267 1.00 94.56 88 ARG A N 1
ATOM 679 C CA . ARG A 1 88 ? -13.313 -9.365 10.383 1.00 94.56 88 ARG A CA 1
ATOM 680 C C . ARG A 1 88 ? -13.391 -7.838 10.275 1.00 94.56 88 ARG A C 1
ATOM 682 O O . ARG A 1 88 ? -14.315 -7.245 10.825 1.00 94.56 88 ARG A O 1
ATOM 689 N N . PHE A 1 89 ? -12.456 -7.213 9.559 1.00 93.94 89 PHE A N 1
ATOM 690 C CA . PHE A 1 89 ? -12.449 -5.772 9.332 1.00 93.94 89 PHE A CA 1
ATOM 691 C C . PHE A 1 89 ? -13.428 -5.327 8.246 1.00 93.94 89 PHE A C 1
ATOM 693 O O . PHE A 1 89 ? -13.729 -4.141 8.156 1.00 93.94 89 PHE A O 1
ATOM 700 N N . GLY A 1 90 ? -13.966 -6.247 7.436 1.00 95.94 90 GLY A N 1
ATOM 701 C CA . GLY A 1 90 ? -14.944 -5.911 6.398 1.00 95.94 90 GLY A CA 1
ATOM 702 C C . GLY A 1 90 ? -14.445 -4.825 5.440 1.00 95.94 90 GLY A C 1
ATOM 703 O O . GLY A 1 90 ? -15.199 -3.898 5.121 1.00 95.94 90 GLY A O 1
ATOM 704 N N . ALA A 1 91 ? -13.171 -4.924 5.048 1.00 97.50 91 ALA A N 1
ATOM 705 C CA . ALA A 1 91 ? -12.495 -3.972 4.180 1.00 97.50 91 ALA A CA 1
ATOM 706 C C . ALA A 1 91 ? -13.186 -3.851 2.814 1.00 97.50 91 ALA A C 1
ATOM 708 O O . ALA A 1 91 ? -13.758 -4.808 2.287 1.00 97.50 91 ALA A O 1
ATOM 709 N N . ARG A 1 92 ? -13.133 -2.655 2.226 1.00 97.62 92 ARG A N 1
ATOM 710 C CA . ARG A 1 92 ? -13.772 -2.337 0.946 1.00 97.62 92 ARG A CA 1
ATOM 711 C C . ARG A 1 92 ? -12.752 -1.786 -0.029 1.00 97.62 92 ARG A C 1
ATOM 713 O O . ARG A 1 92 ? -12.107 -0.787 0.258 1.00 97.62 92 ARG A O 1
ATOM 720 N N . ARG A 1 93 ? -12.654 -2.399 -1.205 1.00 97.56 93 ARG A N 1
ATOM 721 C CA . ARG A 1 93 ? -11.824 -1.895 -2.302 1.00 97.56 93 ARG A CA 1
ATOM 722 C C . ARG A 1 93 ? -12.374 -0.576 -2.847 1.00 97.56 93 ARG A C 1
ATOM 724 O O . ARG A 1 93 ? -13.570 -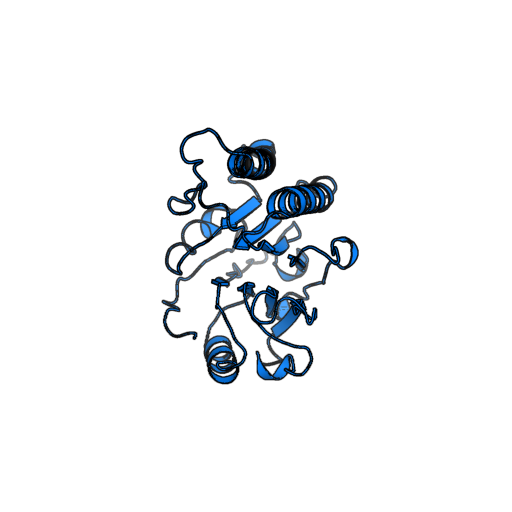0.471 -3.121 1.00 97.56 93 ARG A O 1
ATOM 731 N N . ARG A 1 94 ? -11.496 0.409 -3.024 1.00 95.94 94 ARG A N 1
ATOM 732 C CA . ARG A 1 94 ? -11.801 1.736 -3.577 1.00 95.94 94 ARG A CA 1
ATOM 733 C C . ARG A 1 94 ? -11.522 1.771 -5.076 1.00 95.94 94 ARG A C 1
ATOM 735 O O . ARG A 1 94 ? -10.528 2.330 -5.527 1.00 95.94 94 ARG A O 1
ATOM 742 N N . PHE A 1 95 ? -12.412 1.142 -5.844 1.00 94.31 95 PHE A N 1
ATOM 743 C CA . PHE A 1 95 ? -12.325 1.094 -7.310 1.00 94.31 95 PHE A CA 1
ATOM 744 C C . PHE A 1 95 ? -12.331 2.483 -7.961 1.00 94.31 95 PHE A C 1
ATOM 746 O O . PHE A 1 95 ? -11.789 2.654 -9.046 1.00 94.31 95 PHE A O 1
ATOM 753 N N . ASP A 1 96 ? -12.929 3.470 -7.295 1.00 93.81 96 ASP A N 1
ATOM 754 C CA . ASP A 1 96 ? -12.987 4.863 -7.735 1.00 93.81 96 ASP A CA 1
ATOM 755 C C . ASP A 1 96 ? -11.616 5.557 -7.780 1.00 93.81 96 ASP A C 1
ATOM 757 O O . ASP A 1 96 ? -11.487 6.591 -8.427 1.00 93.81 96 ASP A O 1
ATOM 761 N N . LEU A 1 97 ? -10.596 4.980 -7.136 1.00 92.00 97 LEU A N 1
ATOM 762 C CA . LEU A 1 97 ? -9.241 5.534 -7.042 1.00 92.00 97 LEU A CA 1
ATOM 763 C C . LEU A 1 97 ? -8.217 4.768 -7.892 1.00 92.00 97 LEU A C 1
ATOM 765 O O . LEU A 1 97 ? -7.015 5.029 -7.814 1.00 92.00 97 LEU A O 1
ATOM 769 N N . GLU A 1 98 ? -8.657 3.777 -8.666 1.00 90.44 98 GLU A N 1
ATOM 770 C CA . GLU A 1 98 ? -7.756 2.946 -9.459 1.00 90.44 98 GLU A CA 1
ATOM 771 C C . GLU A 1 98 ? -7.482 3.551 -10.836 1.00 90.44 98 GLU A C 1
ATOM 773 O O . GLU A 1 98 ? -8.391 3.936 -11.566 1.00 90.44 98 GLU A O 1
ATOM 778 N N . HIS A 1 99 ? -6.205 3.576 -11.218 1.00 89.25 99 HIS A N 1
ATOM 779 C CA . HIS A 1 99 ? -5.753 4.041 -12.531 1.00 89.25 99 HIS A CA 1
ATOM 780 C C . HIS A 1 99 ? -4.978 2.948 -13.250 1.00 89.25 99 HIS A C 1
ATOM 782 O O . HIS A 1 99 ? -4.031 2.430 -12.664 1.00 89.25 99 HIS A O 1
ATOM 788 N N . ASP A 1 100 ? -5.308 2.634 -14.506 1.00 85.69 100 ASP A N 1
ATOM 789 C CA . ASP A 1 100 ? -4.728 1.532 -15.305 1.00 85.69 100 ASP A CA 1
ATOM 790 C C . ASP A 1 100 ? -3.191 1.510 -15.371 1.00 85.69 100 ASP A C 1
ATOM 792 O O . ASP A 1 100 ? -2.584 0.441 -15.428 1.00 85.69 100 ASP A O 1
ATOM 796 N N . ASP A 1 101 ? -2.547 2.668 -15.279 1.00 86.19 101 ASP A N 1
ATOM 797 C CA . ASP A 1 101 ? -1.100 2.816 -15.413 1.00 86.19 101 ASP A CA 1
ATOM 798 C C . ASP A 1 101 ? -0.340 2.973 -14.084 1.00 86.19 101 ASP A C 1
ATOM 800 O O . ASP A 1 101 ? 0.883 3.161 -14.099 1.00 86.19 101 ASP A O 1
ATOM 804 N N . LEU A 1 102 ? -1.036 2.860 -12.950 1.00 91.12 102 LEU A N 1
ATOM 805 C CA . LEU A 1 102 ? -0.473 2.926 -11.603 1.00 91.12 102 LEU A CA 1
ATOM 806 C C . LEU A 1 102 ? -0.709 1.611 -10.855 1.00 91.12 102 LEU A C 1
ATOM 808 O O . LEU A 1 102 ? -1.847 1.213 -10.638 1.00 91.12 102 LEU A O 1
ATOM 812 N N . GLU A 1 103 ? 0.348 0.950 -10.392 1.00 93.25 103 GLU A N 1
ATOM 813 C CA . GLU A 1 103 ? 0.223 -0.248 -9.554 1.00 93.25 103 GLU A CA 1
ATOM 814 C C . GLU A 1 103 ? -0.059 0.153 -8.109 1.00 93.25 103 GLU A C 1
ATOM 816 O O . GLU A 1 103 ? 0.827 0.201 -7.264 1.00 93.25 103 GLU A O 1
ATOM 821 N N . CYS A 1 104 ? -1.318 0.490 -7.854 1.00 94.31 104 CYS A N 1
ATOM 822 C CA . CYS A 1 104 ? -1.814 0.936 -6.564 1.00 94.31 104 CYS A CA 1
ATOM 823 C C . CYS A 1 104 ? -3.110 0.197 -6.226 1.00 94.31 104 CYS A C 1
ATOM 825 O O . CYS A 1 104 ? -3.978 0.025 -7.087 1.00 94.31 104 CYS A O 1
ATOM 827 N N . MET A 1 105 ? -3.224 -0.234 -4.972 1.00 96.19 105 MET A N 1
ATOM 828 C CA . MET A 1 105 ? -4.416 -0.826 -4.380 1.00 96.19 105 MET A CA 1
ATOM 829 C C . MET A 1 105 ? -4.843 0.026 -3.193 1.00 96.19 105 MET A C 1
ATOM 831 O O . MET A 1 105 ? -4.029 0.306 -2.314 1.00 96.19 105 MET A O 1
ATOM 835 N N . CYS A 1 106 ? -6.115 0.414 -3.156 1.00 96.56 106 CYS A N 1
ATOM 836 C CA . CYS A 1 106 ? -6.682 1.157 -2.041 1.00 96.56 106 CYS A CA 1
ATOM 837 C C . CYS A 1 106 ? -7.866 0.395 -1.443 1.00 96.56 106 CYS A C 1
ATOM 839 O O . CYS A 1 106 ? -8.777 -0.033 -2.160 1.00 96.56 106 CYS A O 1
ATOM 841 N N . ILE A 1 107 ? -7.855 0.243 -0.121 1.00 97.38 107 ILE A N 1
ATOM 842 C CA . ILE A 1 107 ? -8.981 -0.283 0.649 1.00 97.38 107 ILE A CA 1
ATOM 843 C C . ILE A 1 107 ? -9.379 0.701 1.748 1.00 97.38 107 ILE A C 1
ATOM 845 O O . ILE A 1 107 ? -8.538 1.440 2.253 1.00 97.38 107 ILE A O 1
ATOM 849 N N . SER A 1 108 ? -10.646 0.680 2.153 1.00 95.94 108 SER A N 1
ATOM 850 C CA . SER A 1 108 ? -11.119 1.336 3.370 1.00 95.94 108 SER A CA 1
ATOM 851 C C . SER A 1 108 ? -11.650 0.318 4.372 1.00 95.94 108 SER A C 1
ATOM 853 O O . SER A 1 108 ? -12.362 -0.626 4.021 1.00 95.94 108 SER A O 1
ATOM 855 N N . ILE A 1 109 ? -11.297 0.514 5.635 1.00 94.56 109 ILE A N 1
ATOM 856 C CA . ILE A 1 109 ? -11.762 -0.259 6.774 1.00 94.56 109 ILE A CA 1
ATOM 857 C C . ILE A 1 109 ? -12.674 0.644 7.610 1.00 94.56 109 ILE A C 1
ATOM 859 O O . ILE A 1 109 ? -12.228 1.689 8.081 1.00 94.56 109 ILE A O 1
ATOM 863 N N . PRO A 1 110 ? -13.934 0.250 7.838 1.00 94.12 110 PRO A N 1
ATOM 864 C CA . PRO A 1 110 ? -14.856 1.074 8.602 1.00 94.12 110 PRO A CA 1
ATOM 865 C C . PRO A 1 110 ? -14.492 1.221 10.088 1.00 94.12 110 PRO A C 1
ATOM 867 O O . PRO A 1 110 ? -14.136 0.249 10.759 1.00 94.12 110 PRO A O 1
ATOM 870 N N . ALA A 1 111 ? -14.743 2.399 10.653 1.00 89.75 111 ALA A N 1
ATOM 871 C CA . ALA A 1 111 ? -14.534 2.744 12.058 1.00 89.75 111 ALA A CA 1
ATOM 872 C C . ALA A 1 111 ? -15.188 1.731 13.010 1.00 89.75 111 ALA A C 1
ATOM 874 O O . ALA A 1 111 ? -14.584 1.257 13.974 1.00 89.75 111 ALA A O 1
ATOM 875 N N . ARG A 1 112 ? -16.420 1.313 12.680 1.00 90.19 112 ARG A N 1
ATOM 876 C CA . ARG A 1 112 ? -17.213 0.363 13.479 1.00 90.19 112 ARG A CA 1
ATOM 877 C C . ARG A 1 112 ? -16.516 -0.984 13.694 1.00 90.19 112 ARG A C 1
ATOM 879 O O . ARG A 1 112 ? -16.680 -1.581 14.749 1.00 90.19 112 ARG A O 1
ATOM 886 N N . THR A 1 113 ? -15.770 -1.471 12.701 1.00 89.50 113 THR A N 1
ATOM 887 C CA . THR A 1 113 ? -15.057 -2.759 12.763 1.00 89.50 113 THR A CA 1
ATOM 888 C C . THR A 1 113 ? -13.683 -2.624 13.411 1.00 89.50 113 THR A C 1
ATOM 890 O O . THR A 1 113 ? -13.129 -3.618 13.864 1.00 89.50 113 THR A O 1
ATOM 893 N N . LEU A 1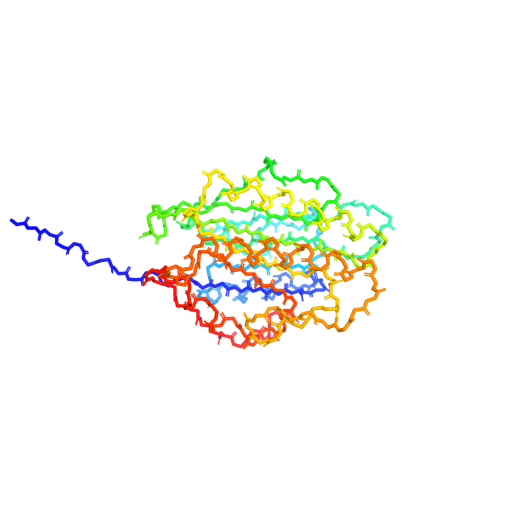 114 ? -13.160 -1.399 13.492 1.00 82.38 114 LEU A N 1
ATOM 894 C CA . LEU A 1 114 ? -11.926 -1.058 14.203 1.00 82.38 114 LEU A CA 1
ATOM 895 C C . LEU 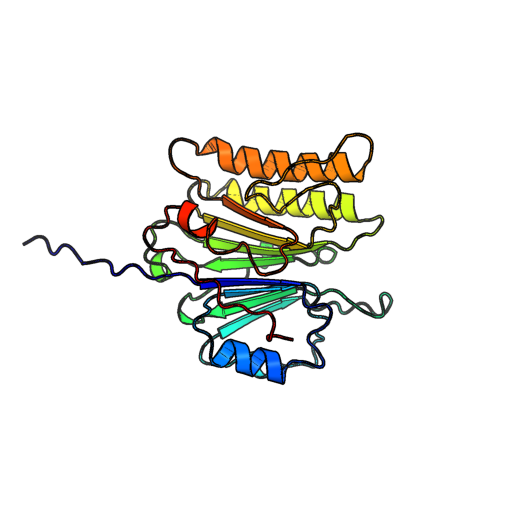A 1 114 ? -12.166 -0.732 15.683 1.00 82.38 114 LEU A C 1
ATOM 897 O O . LEU A 1 114 ? -11.217 -0.643 16.450 1.00 82.38 114 LEU A O 1
ATOM 901 N N . GLY A 1 115 ? -13.417 -0.491 16.090 1.00 80.44 115 GLY A N 1
ATOM 902 C CA . GLY A 1 115 ? -13.703 0.126 17.389 1.00 80.44 115 GLY A CA 1
ATOM 903 C C . GLY A 1 115 ? -13.253 1.595 17.471 1.00 80.44 115 GLY A C 1
ATOM 904 O O . GLY A 1 115 ? -13.140 2.140 18.573 1.00 80.44 115 GLY A O 1
ATOM 905 N N . SER A 1 116 ? -13.017 2.229 16.317 1.00 81.19 116 SER A N 1
ATOM 906 C CA . SER A 1 116 ? -12.591 3.624 16.170 1.00 81.19 116 SER A CA 1
ATOM 907 C C . SER A 1 116 ? -13.787 4.555 15.922 1.00 81.19 116 SER A C 1
ATOM 909 O O . SER A 1 116 ? -14.913 4.102 15.703 1.00 81.19 116 SER A O 1
ATOM 911 N N . LEU A 1 117 ? -13.546 5.865 15.988 1.00 83.94 117 LEU A N 1
ATOM 912 C CA . LEU A 1 117 ? -14.488 6.901 15.546 1.00 83.94 117 LEU A CA 1
ATOM 913 C C . LEU A 1 117 ? -14.317 7.257 14.066 1.00 83.94 117 LEU A C 1
ATOM 915 O O . LEU A 1 117 ? -15.265 7.758 13.469 1.00 83.94 117 LEU A O 1
ATOM 919 N N . CYS A 1 118 ? -13.151 6.957 13.496 1.00 85.19 118 CYS A N 1
ATOM 920 C CA . CYS A 1 118 ? -12.793 7.311 12.130 1.00 85.19 118 CYS A CA 1
ATOM 921 C C . CYS A 1 118 ? -12.472 6.056 11.310 1.00 85.19 118 CYS A C 1
ATOM 923 O O . CYS A 1 118 ? -12.029 5.039 11.865 1.00 85.19 118 CYS A O 1
ATOM 925 N N . ASP A 1 119 ? -12.731 6.114 10.005 1.00 90.06 119 ASP A N 1
ATOM 926 C CA . ASP A 1 119 ? -12.393 5.029 9.085 1.00 90.06 119 ASP A CA 1
ATOM 927 C C . ASP A 1 119 ? -10.864 4.985 8.880 1.00 90.06 119 ASP A C 1
ATOM 929 O O . ASP A 1 119 ? -10.144 5.946 9.154 1.00 90.06 119 ASP A O 1
ATOM 933 N N . LEU A 1 120 ? -10.350 3.845 8.414 1.00 88.62 120 LEU A N 1
ATOM 934 C CA . LEU A 1 120 ? -8.943 3.669 8.053 1.00 88.62 120 LEU A CA 1
ATOM 935 C C . LEU A 1 120 ? -8.828 3.354 6.563 1.00 88.62 120 LEU A C 1
ATOM 937 O O . LEU A 1 120 ? -9.276 2.302 6.110 1.00 88.62 120 LEU A O 1
ATOM 941 N N . SER A 1 121 ? -8.183 4.227 5.802 1.00 92.38 121 SER A N 1
ATOM 942 C CA . SER A 1 121 ? -7.821 3.977 4.409 1.00 92.38 121 SER A CA 1
ATOM 943 C C . SER A 1 121 ? -6.396 3.444 4.313 1.00 92.38 121 SER A C 1
ATOM 945 O O . SER A 1 121 ? -5.473 3.990 4.912 1.00 92.38 121 SER A O 1
ATOM 947 N N . ILE A 1 122 ? -6.197 2.382 3.537 1.00 91.06 122 ILE A N 1
ATOM 948 C CA . ILE A 1 122 ? -4.887 1.762 3.327 1.00 91.06 122 ILE A CA 1
ATOM 949 C C . ILE A 1 122 ? -4.583 1.751 1.841 1.00 91.06 122 ILE A C 1
ATOM 951 O O . ILE A 1 122 ? -5.381 1.272 1.034 1.00 91.06 122 ILE A O 1
ATOM 955 N N . ILE A 1 123 ? -3.421 2.285 1.494 1.00 93.00 123 ILE A N 1
ATOM 956 C CA . ILE A 1 123 ? -2.922 2.438 0.140 1.00 93.00 123 ILE A CA 1
ATOM 957 C C . ILE A 1 123 ? -1.630 1.632 0.041 1.00 93.00 123 ILE A C 1
ATOM 959 O O . ILE A 1 123 ? -0.674 1.911 0.758 1.00 93.00 123 ILE A O 1
ATOM 963 N N . CYS A 1 124 ? -1.597 0.636 -0.842 1.00 93.38 124 CYS A N 1
ATOM 964 C CA . CYS A 1 124 ? -0.389 -0.114 -1.173 1.00 93.38 124 CYS A CA 1
ATOM 965 C C . CYS A 1 124 ? 0.002 0.173 -2.621 1.00 93.38 124 CYS A C 1
ATOM 967 O O . CYS A 1 124 ? -0.778 -0.124 -3.529 1.00 93.38 124 CYS A O 1
ATOM 969 N N . ALA A 1 125 ? 1.182 0.751 -2.843 1.00 93.44 125 ALA A N 1
ATOM 970 C CA . ALA A 1 125 ? 1.624 1.144 -4.176 1.00 93.44 125 ALA A CA 1
ATOM 971 C C . ALA A 1 125 ? 3.033 0.642 -4.512 1.00 93.44 125 ALA A C 1
ATOM 973 O O . ALA A 1 125 ? 3.942 0.652 -3.686 1.00 93.44 125 ALA A O 1
ATOM 974 N N . TYR A 1 126 ? 3.218 0.245 -5.766 1.00 92.56 126 TYR A N 1
ATOM 975 C CA . TYR A 1 126 ? 4.516 -0.004 -6.372 1.00 92.56 126 TYR A CA 1
ATOM 976 C C . TYR A 1 126 ? 4.702 0.947 -7.550 1.00 92.56 126 TYR A C 1
ATOM 978 O O . TYR A 1 126 ? 3.893 0.979 -8.480 1.00 92.56 126 TYR A O 1
ATOM 986 N N . ILE A 1 127 ? 5.772 1.736 -7.526 1.00 91.69 127 ILE A N 1
ATOM 987 C CA . ILE A 1 127 ? 6.101 2.667 -8.604 1.00 91.69 127 ILE A CA 1
ATOM 988 C C . ILE A 1 127 ? 7.448 2.245 -9.185 1.00 91.69 127 ILE A C 1
ATOM 990 O O . ILE A 1 127 ? 8.473 2.508 -8.567 1.00 91.69 127 ILE A O 1
ATOM 994 N N . PRO A 1 128 ? 7.470 1.590 -10.361 1.00 89.81 128 PRO A N 1
ATOM 995 C CA . PRO A 1 128 ? 8.708 1.144 -10.995 1.00 89.81 128 PRO A CA 1
ATOM 996 C C . PRO A 1 128 ? 9.706 2.287 -11.258 1.00 89.81 128 PRO A C 1
ATOM 998 O O . PRO A 1 128 ? 9.270 3.381 -11.636 1.00 89.81 128 PRO A O 1
ATOM 1001 N N . PRO A 1 129 ? 11.029 2.030 -11.191 1.00 88.25 129 PRO A N 1
ATOM 1002 C CA . PRO A 1 129 ? 12.088 3.017 -11.423 1.00 88.25 129 PRO A CA 1
ATOM 1003 C C . PRO A 1 129 ? 12.282 3.297 -12.925 1.00 88.25 129 PRO A C 1
ATOM 1005 O O . PRO A 1 129 ? 13.338 3.037 -13.498 1.00 88.25 129 PRO A O 1
ATOM 1008 N N . ASN A 1 130 ? 11.245 3.783 -13.606 1.00 88.75 130 ASN A N 1
ATOM 1009 C CA . ASN A 1 130 ? 11.271 4.056 -15.043 1.00 88.75 130 ASN A CA 1
ATOM 1010 C C . ASN A 1 130 ? 10.994 5.536 -15.353 1.00 88.75 130 ASN A C 1
ATOM 1012 O O . ASN A 1 130 ? 10.739 6.345 -14.465 1.00 88.75 130 ASN A O 1
ATOM 1016 N N . GLN A 1 131 ? 11.038 5.907 -16.635 1.00 87.06 131 GLN A N 1
ATOM 1017 C CA . GLN A 1 131 ? 10.860 7.301 -17.074 1.00 87.06 131 GLN A CA 1
ATOM 1018 C C . GLN A 1 131 ? 9.476 7.888 -16.737 1.00 87.06 131 GLN A C 1
ATOM 1020 O O . GLN A 1 131 ? 9.318 9.105 -16.720 1.00 87.06 131 GLN A O 1
ATOM 1025 N N . ILE A 1 132 ? 8.484 7.038 -16.458 1.00 90.25 132 ILE A N 1
ATOM 1026 C CA . ILE A 1 132 ? 7.097 7.423 -16.165 1.00 90.25 132 ILE A CA 1
ATOM 1027 C C . ILE A 1 132 ? 6.904 7.678 -14.656 1.00 90.25 132 ILE A C 1
ATOM 1029 O O . ILE A 1 132 ? 5.907 8.287 -14.266 1.00 90.25 132 ILE A O 1
ATOM 1033 N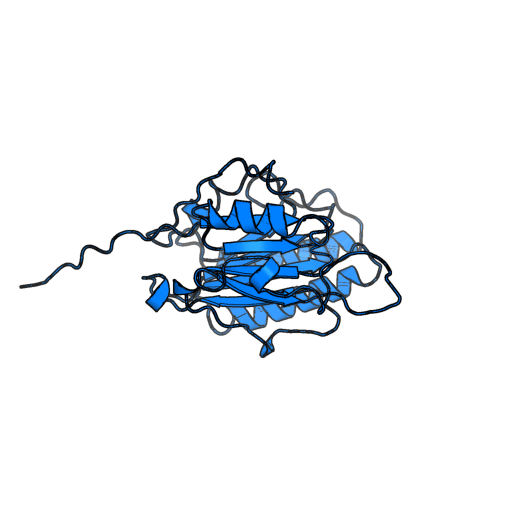 N . LEU A 1 133 ? 7.868 7.292 -13.804 1.00 91.25 133 LEU A N 1
ATOM 1034 C CA . LEU A 1 133 ? 7.826 7.451 -12.342 1.00 91.25 133 LEU A CA 1
ATOM 1035 C C . LEU A 1 133 ? 7.324 8.832 -11.877 1.00 91.25 133 LEU A C 1
ATOM 1037 O O . LEU A 1 133 ? 6.412 8.846 -11.050 1.00 91.25 133 LEU A O 1
ATOM 1041 N N . PRO A 1 134 ? 7.801 9.979 -12.413 1.00 91.44 134 PRO A N 1
ATOM 1042 C CA . PRO A 1 134 ? 7.296 11.292 -12.005 1.00 91.44 134 PRO A CA 1
ATOM 1043 C C . PRO A 1 134 ? 5.778 11.441 -12.151 1.00 91.44 134 PRO A C 1
ATOM 1045 O O . PRO A 1 134 ? 5.101 11.859 -11.216 1.00 91.44 134 PRO A O 1
ATOM 1048 N N . SER A 1 135 ? 5.227 11.021 -13.292 1.00 92.94 135 SER A N 1
ATOM 1049 C CA . SER A 1 135 ? 3.782 11.087 -13.546 1.00 92.94 135 SER A CA 1
ATOM 1050 C C . SER A 1 135 ? 2.975 10.117 -12.675 1.00 92.94 135 SER A C 1
ATOM 1052 O O . SER A 1 135 ? 1.856 10.427 -12.277 1.00 92.94 135 SER A O 1
ATOM 1054 N N . ARG A 1 136 ? 3.548 8.960 -12.317 1.00 93.75 136 ARG A N 1
ATOM 1055 C CA . ARG A 1 136 ? 2.921 7.993 -11.400 1.00 93.75 136 ARG A CA 1
ATOM 1056 C C . ARG A 1 136 ? 2.862 8.511 -9.967 1.00 93.75 136 ARG A C 1
ATOM 1058 O O . ARG A 1 136 ? 1.856 8.302 -9.298 1.00 93.75 136 ARG A O 1
ATOM 1065 N N . ILE A 1 137 ? 3.900 9.211 -9.514 1.00 91.69 137 ILE A N 1
ATOM 1066 C CA . ILE A 1 137 ? 3.888 9.879 -8.209 1.00 91.69 137 ILE A CA 1
ATOM 1067 C C . ILE A 1 137 ? 2.861 11.011 -8.195 1.00 91.69 137 ILE A C 1
ATOM 1069 O O . ILE A 1 137 ? 2.103 11.109 -7.238 1.00 91.69 137 ILE A O 1
ATOM 1073 N N . GLN A 1 138 ? 2.773 11.814 -9.259 1.00 91.69 138 GLN A N 1
ATOM 1074 C CA . GLN A 1 138 ? 1.745 12.854 -9.357 1.00 91.69 138 GLN A CA 1
ATOM 1075 C C . GLN A 1 138 ? 0.330 12.259 -9.240 1.00 91.69 138 GLN A C 1
ATOM 1077 O O . GLN A 1 138 ? -0.476 12.737 -8.446 1.00 91.69 138 GLN A O 1
ATOM 1082 N N . LYS A 1 139 ? 0.052 11.156 -9.944 1.00 93.81 139 LYS A N 1
ATOM 1083 C CA . LYS A 1 139 ? -1.219 10.422 -9.813 1.00 93.81 139 LYS A CA 1
ATOM 1084 C C . LYS A 1 139 ? -1.454 9.893 -8.401 1.00 93.81 139 LYS A C 1
ATOM 1086 O O . LYS A 1 139 ? -2.566 9.978 -7.891 1.00 93.81 139 LYS A O 1
ATOM 1091 N N . LEU A 1 140 ? -0.417 9.377 -7.741 1.00 92.75 140 LEU A N 1
ATOM 1092 C CA . LEU A 1 140 ? -0.515 8.982 -6.336 1.00 92.75 140 LEU A CA 1
ATOM 1093 C C . LEU A 1 140 ? -0.892 10.184 -5.448 1.00 92.75 140 LEU A C 1
ATOM 1095 O O . LEU A 1 140 ? -1.789 10.060 -4.621 1.00 92.75 140 LEU A O 1
ATOM 1099 N N . CYS A 1 141 ? -0.287 11.358 -5.649 1.00 90.81 141 CYS A N 1
ATOM 1100 C CA . CYS A 1 141 ? -0.642 12.588 -4.931 1.00 90.81 141 CYS A CA 1
ATOM 1101 C C . CYS A 1 141 ? -2.103 13.019 -5.167 1.00 90.81 141 CYS A C 1
ATOM 1103 O O . CYS A 1 141 ? -2.776 13.475 -4.236 1.00 90.81 141 CYS A O 1
ATOM 1105 N N . GLU A 1 142 ? -2.616 12.848 -6.386 1.00 91.62 142 GLU A N 1
ATOM 1106 C CA . GLU A 1 142 ? -4.023 13.103 -6.719 1.00 91.62 142 GLU A CA 1
ATOM 1107 C C . GLU A 1 142 ? -4.958 12.155 -5.954 1.00 91.62 142 GLU A C 1
ATOM 1109 O O . GLU A 1 142 ? -5.922 12.621 -5.344 1.00 91.62 142 GLU A O 1
ATOM 1114 N N . ILE A 1 143 ? -4.644 10.853 -5.908 1.00 91.62 143 ILE A N 1
ATOM 1115 C CA . ILE A 1 143 ? -5.390 9.852 -5.122 1.00 91.62 143 ILE A CA 1
ATOM 1116 C C . ILE A 1 143 ? -5.404 10.229 -3.638 1.00 91.62 143 ILE A C 1
ATOM 1118 O O . ILE A 1 143 ? -6.463 10.230 -3.009 1.00 91.62 143 ILE A O 1
ATOM 1122 N N . LEU A 1 144 ? -4.243 10.580 -3.076 1.00 88.69 144 LEU A N 1
ATOM 1123 C CA . LEU A 1 144 ? -4.126 10.973 -1.669 1.00 88.69 144 LEU A CA 1
ATOM 1124 C C . LEU A 1 144 ? -4.985 12.205 -1.359 1.00 88.69 144 LEU A C 1
ATOM 1126 O O . LEU A 1 144 ? -5.669 12.240 -0.340 1.00 88.69 144 LEU A O 1
ATOM 1130 N N . SER A 1 145 ? -5.014 13.181 -2.266 1.00 88.88 145 SER A N 1
ATOM 1131 C CA . SER A 1 145 ? -5.840 14.383 -2.117 1.00 88.88 145 SER A CA 1
ATOM 1132 C C . SER A 1 145 ? -7.340 14.067 -2.191 1.00 88.88 145 SER A C 1
ATOM 1134 O O . SER A 1 145 ? -8.120 14.604 -1.406 1.00 88.88 145 SER A O 1
ATOM 1136 N N . GLN A 1 146 ? -7.758 13.179 -3.101 1.00 89.94 146 GLN A N 1
ATOM 1137 C CA . GLN A 1 146 ? -9.156 12.736 -3.223 1.00 89.94 146 GLN A CA 1
ATOM 1138 C C . GLN A 1 146 ? -9.633 11.940 -2.003 1.00 89.94 146 GLN A C 1
ATOM 1140 O O . GLN A 1 146 ? -10.803 12.022 -1.638 1.00 89.94 146 GLN A O 1
ATOM 1145 N N . LEU A 1 147 ? -8.731 11.186 -1.374 1.00 86.25 147 LEU A N 1
ATOM 1146 C CA . LEU A 1 147 ? -8.995 10.444 -0.146 1.00 86.25 147 LEU A CA 1
ATOM 1147 C C . LEU A 1 147 ? -9.114 11.356 1.074 1.00 86.25 147 LEU A C 1
ATOM 1149 O O . LEU A 1 147 ? -10.051 11.211 1.853 1.00 86.25 147 LEU A O 1
ATOM 1153 N N . PHE A 1 148 ? -8.171 12.284 1.226 1.00 82.12 148 PHE A N 1
ATOM 1154 C CA . PHE A 1 148 ? -8.042 13.086 2.436 1.00 82.12 148 PHE A CA 1
ATOM 1155 C C . PHE A 1 148 ? -9.017 14.261 2.492 1.00 82.12 148 PHE A C 1
ATOM 1157 O O . PHE A 1 148 ? -9.647 14.487 3.519 1.00 82.12 148 PHE A O 1
ATOM 1164 N N . ASN A 1 149 ? -9.155 15.024 1.402 1.00 84.88 149 ASN A N 1
ATOM 1165 C CA . ASN A 1 149 ? -9.912 16.281 1.423 1.00 84.88 149 ASN A CA 1
ATOM 1166 C C . ASN A 1 149 ? -11.364 16.131 1.925 1.00 84.88 149 ASN A C 1
ATOM 1168 O O . ASN A 1 149 ? -11.826 17.022 2.639 1.00 84.88 149 ASN A O 1
ATOM 1172 N N . PRO A 1 150 ? -12.101 15.052 1.590 1.00 86.94 150 PRO A N 1
ATOM 1173 C CA . PRO A 1 150 ? -13.450 14.840 2.113 1.00 86.94 150 PRO A CA 1
ATOM 1174 C C . PRO A 1 150 ? -13.483 14.281 3.545 1.00 86.94 150 PRO A C 1
ATOM 1176 O O . PRO A 1 150 ? -14.530 14.344 4.187 1.00 86.94 150 PRO A O 1
ATOM 1179 N N . HIS A 1 151 ? -12.369 13.725 4.030 1.00 84.44 151 HIS A N 1
ATOM 1180 C CA . HIS A 1 151 ? -12.276 12.949 5.268 1.00 84.44 151 HIS A CA 1
ATOM 1181 C C . HIS A 1 151 ? -11.019 13.312 6.087 1.00 84.44 151 HIS A C 1
ATOM 1183 O O . HIS A 1 151 ? -10.156 12.462 6.309 1.00 84.44 151 HIS A O 1
ATOM 1189 N N . PRO A 1 152 ? -10.885 14.568 6.549 1.00 79.25 152 PRO A N 1
ATOM 1190 C CA . PRO A 1 152 ? -9.666 15.046 7.212 1.00 79.25 152 PRO A CA 1
ATOM 1191 C C . PRO A 1 152 ? -9.384 14.379 8.568 1.00 79.25 152 PRO A C 1
ATOM 1193 O O . PRO A 1 152 ? -8.243 14.395 9.023 1.00 79.25 152 PRO A O 1
ATOM 1196 N N . ASP A 1 153 ? -10.408 13.803 9.203 1.00 81.19 153 ASP A N 1
ATOM 1197 C CA . ASP A 1 153 ? -10.305 13.132 10.504 1.00 81.19 153 ASP A CA 1
ATOM 1198 C C . ASP A 1 153 ? -10.062 11.615 10.383 1.00 81.19 153 ASP A C 1
ATOM 1200 O O . ASP A 1 153 ? -9.787 10.958 11.389 1.00 81.19 153 ASP A O 1
ATOM 1204 N N . ASP A 1 154 ? -10.180 11.049 9.175 1.00 85.00 154 ASP A N 1
ATOM 1205 C CA . ASP A 1 154 ? -9.934 9.626 8.932 1.00 85.00 154 ASP A CA 1
ATOM 1206 C C . ASP A 1 154 ? -8.448 9.286 9.009 1.00 85.00 154 ASP A C 1
ATOM 1208 O O . ASP A 1 154 ? -7.568 10.127 8.817 1.00 85.00 154 ASP A O 1
ATOM 1212 N N . HIS A 1 155 ? -8.170 8.016 9.294 1.00 82.88 155 HIS A N 1
ATOM 1213 C CA . HIS A 1 155 ? -6.817 7.492 9.338 1.00 82.88 155 HIS A CA 1
ATOM 1214 C C . HIS A 1 155 ? -6.381 6.986 7.969 1.00 82.88 155 HIS A C 1
ATOM 1216 O O . HIS A 1 155 ? -7.159 6.392 7.222 1.00 82.88 155 HIS A O 1
ATOM 1222 N N . PHE A 1 156 ? -5.104 7.171 7.652 1.00 83.44 156 PHE A N 1
ATOM 1223 C CA . PHE A 1 156 ? -4.529 6.788 6.373 1.00 83.44 156 PHE A CA 1
ATOM 1224 C C . PHE A 1 156 ? -3.180 6.104 6.576 1.00 83.44 156 PHE A C 1
ATOM 1226 O O . PHE A 1 156 ? -2.309 6.611 7.282 1.00 83.44 156 PHE A O 1
ATOM 1233 N N . ILE A 1 157 ? -2.990 4.971 5.905 1.00 83.94 157 ILE A N 1
ATOM 1234 C CA . ILE A 1 157 ? -1.707 4.276 5.800 1.00 83.94 157 ILE A CA 1
ATOM 1235 C C . ILE A 1 157 ? -1.346 4.199 4.323 1.00 83.94 157 ILE A C 1
ATOM 1237 O O . ILE A 1 157 ? -2.028 3.536 3.548 1.00 83.94 157 ILE A O 1
ATOM 1241 N N . LEU A 1 158 ? -0.261 4.854 3.934 1.00 86.19 158 LEU A N 1
ATOM 1242 C CA . LEU A 1 158 ? 0.350 4.715 2.620 1.00 86.19 158 LEU A CA 1
ATOM 1243 C C . LEU A 1 158 ? 1.596 3.848 2.762 1.00 86.19 158 LEU A C 1
ATOM 1245 O O . LEU A 1 158 ? 2.531 4.261 3.430 1.00 86.19 158 LEU A O 1
ATOM 1249 N N . ALA A 1 159 ? 1.641 2.684 2.123 1.00 84.81 159 ALA A N 1
ATOM 1250 C CA . ALA A 1 159 ? 2.813 1.819 2.116 1.00 84.81 159 ALA A CA 1
ATOM 1251 C C . ALA A 1 159 ? 3.227 1.438 0.697 1.00 84.81 159 ALA A C 1
ATOM 1253 O O . ALA A 1 159 ? 2.380 1.250 -0.179 1.00 84.81 159 ALA A O 1
ATOM 1254 N N . GLY A 1 160 ? 4.523 1.278 0.455 1.00 87.31 160 GLY A N 1
ATOM 1255 C CA . GLY A 1 160 ? 4.961 0.886 -0.871 1.00 87.31 160 GLY A CA 1
ATOM 1256 C C . GLY A 1 160 ? 6.450 0.956 -1.133 1.00 87.31 160 GLY A C 1
ATOM 1257 O O . GLY A 1 160 ? 7.248 1.411 -0.313 1.00 87.31 160 GLY A O 1
ATOM 1258 N N . ASP A 1 161 ? 6.798 0.534 -2.344 1.00 86.50 161 ASP A N 1
ATOM 1259 C CA . ASP A 1 161 ? 8.094 0.811 -2.944 1.00 86.50 161 ASP A CA 1
ATOM 1260 C C . ASP A 1 161 ? 7.875 1.834 -4.059 1.00 86.50 161 ASP A C 1
ATOM 1262 O O . ASP A 1 161 ? 7.350 1.543 -5.139 1.00 86.50 161 ASP A O 1
ATOM 1266 N N . PHE A 1 162 ? 8.238 3.073 -3.737 1.00 87.69 162 PHE A N 1
ATOM 1267 C CA . PHE A 1 162 ? 8.074 4.227 -4.610 1.00 87.69 162 PHE A CA 1
ATOM 1268 C C . PHE A 1 162 ? 9.266 4.427 -5.557 1.00 87.69 162 PHE A C 1
ATOM 1270 O O . PHE A 1 162 ? 9.229 5.347 -6.373 1.00 87.69 162 PHE A O 1
ATOM 1277 N N . ASN A 1 163 ? 10.333 3.624 -5.420 1.00 86.38 163 ASN A N 1
ATOM 1278 C CA . ASN A 1 163 ? 11.609 3.799 -6.114 1.00 86.38 163 ASN A CA 1
ATOM 1279 C C . ASN A 1 163 ? 12.132 5.250 -6.083 1.00 86.38 163 ASN A C 1
ATOM 1281 O O . ASN A 1 163 ? 12.605 5.795 -7.084 1.00 86.38 163 ASN A O 1
ATOM 1285 N N . LEU A 1 164 ? 12.054 5.888 -4.912 1.00 84.56 164 LEU A N 1
ATOM 1286 C CA . LEU A 1 164 ? 12.584 7.228 -4.654 1.00 84.56 164 LEU A CA 1
ATOM 1287 C C . LEU A 1 164 ? 13.881 7.129 -3.830 1.00 84.56 164 LEU A C 1
ATOM 1289 O O . LEU A 1 164 ? 13.864 7.418 -2.634 1.00 84.56 164 LEU A O 1
ATOM 1293 N N . PRO A 1 165 ? 15.029 6.768 -4.441 1.00 82.88 165 PRO A N 1
ATOM 1294 C CA . PRO A 1 165 ? 16.293 6.564 -3.722 1.00 82.88 165 PRO A CA 1
ATOM 1295 C C . PRO A 1 165 ? 16.866 7.857 -3.131 1.00 82.88 165 PRO A C 1
ATOM 1297 O O . PRO A 1 165 ? 17.851 7.835 -2.400 1.00 82.88 165 PRO A O 1
ATOM 1300 N N . CYS A 1 166 ? 16.288 9.008 -3.478 1.00 81.75 166 CYS A N 1
ATOM 1301 C CA . CYS A 1 166 ? 16.626 10.285 -2.874 1.00 81.75 166 CYS A CA 1
ATOM 1302 C C . CYS A 1 166 ? 15.917 10.536 -1.539 1.00 81.75 166 CYS A C 1
ATOM 1304 O O . CYS A 1 166 ? 16.084 11.623 -0.997 1.00 81.75 166 CYS A O 1
ATOM 1306 N N . ILE A 1 167 ? 15.127 9.593 -1.025 1.00 79.12 167 ILE A N 1
ATOM 1307 C CA . ILE A 1 167 ? 14.533 9.653 0.311 1.00 79.12 167 ILE A CA 1
ATOM 1308 C C . ILE A 1 167 ? 15.203 8.583 1.178 1.00 79.12 167 ILE A C 1
ATOM 1310 O O . ILE A 1 167 ? 15.269 7.419 0.792 1.00 79.12 167 ILE A O 1
ATOM 1314 N N . ASP A 1 168 ? 15.698 8.980 2.347 1.00 76.44 168 ASP A N 1
ATOM 1315 C CA . ASP A 1 168 ? 16.035 8.056 3.425 1.00 76.44 168 ASP A CA 1
ATOM 1316 C C . ASP A 1 168 ? 14.787 7.804 4.274 1.00 76.44 168 ASP A C 1
ATOM 1318 O O . ASP A 1 168 ? 14.254 8.724 4.897 1.00 76.44 168 ASP A O 1
ATOM 1322 N N . TRP A 1 169 ? 14.321 6.558 4.269 1.00 72.50 169 TRP A N 1
ATOM 1323 C CA . TRP A 1 169 ? 13.116 6.120 4.969 1.00 72.50 169 TRP A CA 1
ATOM 1324 C C . TRP A 1 169 ? 13.398 5.579 6.382 1.00 72.50 169 TRP A C 1
ATOM 1326 O O . TRP A 1 169 ? 12.468 5.314 7.136 1.00 72.50 169 TRP A O 1
ATOM 1336 N N . LYS A 1 170 ? 14.671 5.421 6.779 1.00 62.22 170 LYS A N 1
ATOM 1337 C CA . LYS A 1 170 ? 15.077 4.586 7.928 1.00 62.22 170 LYS A CA 1
ATOM 1338 C C . LYS A 1 170 ? 14.847 5.181 9.317 1.00 62.22 170 LYS A C 1
ATOM 1340 O O . LYS A 1 170 ? 14.985 4.455 10.293 1.00 62.22 170 LYS A O 1
ATOM 1345 N N . GLN A 1 171 ? 14.557 6.474 9.448 1.00 55.66 171 GLN A N 1
ATOM 1346 C CA . GLN A 1 171 ? 14.523 7.150 10.758 1.00 55.66 171 GLN A CA 1
ATOM 1347 C C . GLN A 1 171 ? 13.108 7.494 11.245 1.00 55.66 171 GLN A C 1
ATOM 1349 O O . GLN A 1 171 ? 12.929 8.471 11.968 1.00 55.66 171 GLN A O 1
ATOM 1354 N N . GLY A 1 172 ? 12.084 6.748 10.816 1.00 51.06 172 GLY A N 1
ATOM 1355 C CA . GLY A 1 172 ? 10.678 7.006 11.177 1.00 51.06 172 GLY A CA 1
ATOM 1356 C C . GLY A 1 172 ? 10.077 8.271 10.542 1.00 51.06 172 GLY A C 1
ATOM 1357 O O . GLY A 1 172 ? 8.860 8.427 10.495 1.00 51.06 172 GLY A O 1
ATOM 1358 N N . HIS A 1 173 ? 10.918 9.139 9.978 1.00 63.22 173 HIS A N 1
ATOM 1359 C CA . HIS A 1 173 ? 10.536 10.274 9.154 1.00 63.22 173 HIS A CA 1
ATOM 1360 C C . HIS A 1 173 ? 11.344 10.260 7.852 1.00 63.22 173 HIS A C 1
ATOM 1362 O O . HIS A 1 173 ? 12.567 10.103 7.903 1.00 63.22 173 HIS A O 1
ATOM 1368 N N . PRO A 1 174 ? 10.696 10.437 6.690 1.00 68.94 174 PRO A N 1
ATOM 1369 C CA . PRO A 1 174 ? 11.395 10.477 5.415 1.00 68.94 174 PRO A CA 1
ATOM 1370 C C . PRO A 1 174 ? 12.267 11.735 5.295 1.00 68.94 174 PRO A C 1
ATOM 1372 O O . PRO A 1 174 ? 11.781 12.860 5.426 1.00 68.94 174 PRO A O 1
ATOM 1375 N N . ILE A 1 175 ? 13.557 11.553 5.003 1.00 74.81 175 ILE A N 1
ATOM 1376 C CA . ILE A 1 175 ? 14.532 12.643 4.852 1.00 74.81 175 ILE A CA 1
ATOM 1377 C C . ILE A 1 175 ? 15.006 12.710 3.399 1.00 74.81 175 ILE A C 1
ATOM 1379 O O . ILE A 1 175 ? 15.527 11.740 2.855 1.00 74.81 175 ILE A O 1
ATOM 1383 N N . LEU A 1 176 ? 14.879 13.876 2.760 1.00 78.44 176 LEU A N 1
ATOM 1384 C CA . LEU A 1 176 ? 15.373 14.078 1.396 1.00 78.44 176 LEU A CA 1
ATOM 1385 C C . LEU A 1 176 ? 16.910 14.205 1.366 1.00 78.44 176 LEU A C 1
ATOM 1387 O O . LEU A 1 176 ? 17.500 15.084 1.997 1.00 78.44 176 LEU A O 1
ATOM 1391 N N . LEU A 1 177 ? 17.556 13.365 0.563 1.00 77.75 177 LEU A N 1
ATOM 1392 C CA . LEU A 1 177 ? 18.988 13.378 0.268 1.00 77.75 177 LEU A CA 1
ATOM 1393 C C . LEU A 1 177 ? 19.310 14.462 -0.797 1.00 77.75 177 LEU A C 1
ATOM 1395 O O . LEU A 1 177 ? 18.478 14.777 -1.644 1.00 77.75 177 LEU A O 1
ATOM 1399 N N . LYS A 1 178 ? 20.509 15.074 -0.732 1.00 69.88 178 LYS A N 1
ATOM 1400 C CA . LYS A 1 178 ? 20.933 16.330 -1.425 1.00 69.88 178 LYS A CA 1
ATOM 1401 C C . LYS A 1 178 ? 20.388 16.581 -2.855 1.00 69.88 178 LYS A C 1
ATOM 1403 O O . LYS A 1 178 ? 20.363 15.677 -3.675 1.00 69.88 178 LYS A O 1
ATOM 1408 N N . LYS A 1 179 ? 20.113 17.866 -3.159 1.00 62.84 179 LYS A N 1
ATOM 1409 C CA . LYS A 1 179 ? 19.342 18.451 -4.292 1.00 62.84 179 LYS A CA 1
ATOM 1410 C C . LYS A 1 179 ? 19.963 18.366 -5.712 1.00 62.84 179 LYS A C 1
ATOM 1412 O O . LYS A 1 179 ? 21.177 18.488 -5.850 1.00 62.84 179 LYS A O 1
ATOM 1417 N N . GLY A 1 180 ? 19.115 18.317 -6.757 1.00 62.09 180 GLY A N 1
ATOM 1418 C CA . GLY A 1 180 ? 19.464 18.518 -8.172 1.00 62.09 180 GLY A CA 1
ATOM 1419 C C . GLY A 1 180 ? 18.721 17.728 -9.277 1.00 62.09 180 GLY A C 1
ATOM 1420 O O . GLY A 1 180 ? 19.016 18.000 -10.437 1.00 62.09 180 GLY A O 1
ATOM 1421 N N . SER A 1 181 ? 17.801 16.781 -9.012 1.00 75.62 181 SER A N 1
ATOM 1422 C CA . SER A 1 181 ? 17.180 15.947 -10.081 1.00 75.62 181 SER A CA 1
ATOM 1423 C C . SER A 1 181 ? 15.645 16.032 -10.181 1.00 75.62 181 SER A C 1
ATOM 1425 O O . SER A 1 181 ? 14.967 16.381 -9.219 1.00 75.62 181 SER A O 1
ATOM 1427 N N . ILE A 1 182 ? 15.074 15.662 -11.341 1.00 76.25 182 ILE A N 1
ATOM 1428 C CA . ILE A 1 182 ? 13.609 15.554 -11.545 1.00 76.25 182 ILE A CA 1
ATOM 1429 C C . ILE A 1 182 ? 12.979 14.620 -10.500 1.00 76.25 182 ILE A C 1
ATOM 1431 O O . ILE A 1 182 ? 11.969 14.966 -9.897 1.00 76.25 182 ILE A O 1
ATOM 1435 N N . ILE A 1 183 ? 13.625 13.481 -10.226 1.00 79.38 183 ILE A N 1
ATOM 1436 C CA . ILE A 1 183 ? 13.186 12.498 -9.221 1.00 79.38 183 ILE A CA 1
ATOM 1437 C C . ILE A 1 183 ? 13.091 13.137 -7.828 1.00 79.38 183 ILE A C 1
ATOM 1439 O O . ILE A 1 183 ? 12.189 12.818 -7.062 1.00 79.38 183 ILE A O 1
ATOM 1443 N N . GLN A 1 184 ? 13.971 14.085 -7.500 1.00 81.12 184 GLN A N 1
ATOM 1444 C CA . GLN A 1 184 ? 13.921 14.785 -6.217 1.00 81.12 184 GLN A CA 1
ATOM 1445 C C . GLN A 1 184 ? 12.807 15.818 -6.125 1.00 81.12 184 GLN A C 1
ATOM 1447 O O . GLN A 1 184 ? 12.251 15.989 -5.043 1.00 81.12 184 GLN A O 1
ATOM 1452 N N . ASN A 1 185 ? 12.463 16.497 -7.222 1.00 82.88 185 ASN A N 1
ATOM 1453 C CA . ASN A 1 185 ? 11.294 17.380 -7.240 1.00 82.88 185 ASN A CA 1
ATOM 1454 C C . ASN A 1 185 ? 10.025 16.563 -6.980 1.00 82.88 185 ASN A C 1
ATOM 1456 O O . ASN A 1 185 ? 9.234 16.918 -6.113 1.00 82.88 185 ASN A O 1
ATOM 1460 N N . THR A 1 186 ? 9.905 15.417 -7.652 1.00 83.56 186 THR A N 1
ATOM 1461 C CA . THR A 1 186 ? 8.829 14.445 -7.440 1.00 83.56 186 THR A CA 1
ATOM 1462 C C . THR A 1 186 ? 8.791 13.915 -6.001 1.00 83.56 186 THR A C 1
ATOM 1464 O O . THR A 1 186 ? 7.736 13.885 -5.376 1.00 83.56 186 THR A O 1
ATOM 1467 N N . ALA A 1 187 ? 9.942 13.539 -5.438 1.00 82.50 187 ALA A N 1
ATOM 1468 C CA . ALA A 1 187 ? 10.040 13.130 -4.040 1.00 82.50 187 ALA A CA 1
ATOM 1469 C C . ALA A 1 187 ? 9.610 14.249 -3.084 1.00 82.50 187 ALA A C 1
ATOM 1471 O O . ALA A 1 187 ? 8.873 14.006 -2.137 1.00 82.50 187 ALA A O 1
ATOM 1472 N N . THR A 1 188 ? 10.039 15.483 -3.349 1.00 83.50 188 THR A N 1
ATOM 1473 C CA . THR A 1 188 ? 9.685 16.655 -2.540 1.00 83.50 188 THR A CA 1
ATOM 1474 C C . THR A 1 188 ? 8.185 16.921 -2.577 1.00 83.50 188 THR A C 1
ATOM 1476 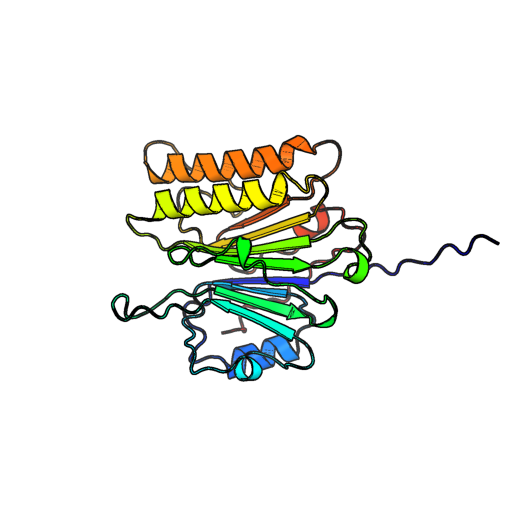O O . THR A 1 188 ? 7.613 17.258 -1.550 1.00 83.50 188 THR A O 1
ATOM 1479 N N . GLU A 1 189 ? 7.535 16.756 -3.727 1.00 83.50 189 GLU A N 1
ATOM 1480 C CA . GLU A 1 189 ? 6.084 16.902 -3.858 1.00 83.50 189 GLU A CA 1
ATOM 1481 C C . GLU A 1 189 ? 5.330 15.881 -2.999 1.00 83.50 189 GLU A C 1
ATOM 1483 O O . GLU A 1 189 ? 4.478 16.271 -2.200 1.00 83.50 189 GLU A O 1
ATOM 1488 N N . LEU A 1 190 ? 5.705 14.598 -3.084 1.00 82.25 190 LEU A N 1
ATOM 1489 C CA . LEU A 1 190 ? 5.136 13.547 -2.238 1.00 82.25 190 LEU A CA 1
ATOM 1490 C C . LEU A 1 190 ? 5.364 13.846 -0.748 1.00 82.25 190 LEU A C 1
ATOM 1492 O O . LEU A 1 190 ? 4.434 13.766 0.053 1.00 82.25 190 LEU A O 1
ATOM 1496 N N . LEU A 1 191 ? 6.585 14.227 -0.362 1.00 80.69 191 LEU A N 1
ATOM 1497 C CA . LEU A 1 191 ? 6.906 14.548 1.031 1.00 80.69 191 LEU A CA 1
ATOM 1498 C C . LEU A 1 191 ? 6.173 15.790 1.534 1.00 80.69 191 LEU A C 1
ATOM 1500 O O . LEU A 1 191 ? 5.689 15.786 2.657 1.00 80.69 191 LEU A O 1
ATOM 1504 N N . ASN A 1 192 ? 6.036 16.833 0.721 1.00 80.50 192 ASN A N 1
ATOM 1505 C CA . ASN A 1 192 ? 5.300 18.034 1.105 1.00 80.50 192 ASN A CA 1
ATOM 1506 C C . ASN A 1 192 ? 3.813 17.750 1.268 1.00 80.50 192 ASN A C 1
ATOM 1508 O O . ASN A 1 192 ? 3.223 18.244 2.222 1.00 80.50 192 ASN A O 1
ATOM 1512 N N . LEU A 1 193 ? 3.213 16.959 0.373 1.00 79.44 193 LEU A N 1
ATOM 1513 C CA . LEU A 1 193 ? 1.818 16.563 0.513 1.00 79.44 193 LEU A CA 1
ATOM 1514 C C . LEU A 1 193 ? 1.637 15.764 1.803 1.00 79.44 193 LEU A C 1
ATOM 1516 O O . LEU A 1 193 ? 0.871 16.162 2.666 1.00 79.44 193 LEU A O 1
ATOM 1520 N N . THR A 1 194 ? 2.402 14.691 1.987 1.00 72.38 194 THR A N 1
ATOM 1521 C CA . THR A 1 194 ? 2.304 13.828 3.175 1.00 72.38 194 THR A CA 1
ATOM 1522 C C . THR A 1 194 ? 2.612 14.574 4.483 1.00 72.38 194 THR A C 1
ATOM 1524 O O . THR A 1 194 ? 1.912 14.384 5.475 1.00 72.38 194 THR A O 1
ATOM 1527 N N . ALA A 1 195 ? 3.590 15.486 4.488 1.00 70.31 195 ALA A N 1
ATOM 1528 C CA . ALA A 1 195 ? 3.903 16.338 5.633 1.00 70.31 195 ALA A CA 1
ATOM 1529 C C . ALA A 1 195 ? 2.831 17.401 5.888 1.00 70.31 195 ALA A C 1
ATOM 1531 O O . ALA A 1 195 ? 2.523 17.665 7.043 1.00 70.31 195 ALA A O 1
ATOM 1532 N N . PHE A 1 196 ? 2.245 18.001 4.849 1.00 62.09 196 PHE A N 1
ATOM 1533 C CA . PHE A 1 196 ? 1.121 18.930 4.983 1.00 62.09 196 PHE A CA 1
ATOM 1534 C C . PHE A 1 196 ? -0.102 18.223 5.569 1.00 62.09 196 PHE A C 1
ATOM 1536 O O . PHE A 1 196 ? -0.697 18.723 6.521 1.00 62.09 196 PHE A O 1
ATOM 1543 N N . LEU A 1 197 ? -0.420 17.031 5.058 1.00 59.22 197 LEU A N 1
ATOM 1544 C CA . LEU A 1 197 ? -1.478 16.175 5.590 1.00 59.22 197 LEU A CA 1
ATOM 1545 C C . LEU A 1 197 ? -1.214 15.809 7.060 1.00 59.22 197 LEU A C 1
ATOM 1547 O O . LEU A 1 197 ? -2.131 15.842 7.874 1.00 59.22 197 LEU A O 1
ATOM 1551 N N . GLY A 1 198 ? 0.046 15.552 7.427 1.00 53.22 198 GLY A N 1
ATOM 1552 C CA . GLY A 1 198 ? 0.446 15.335 8.819 1.00 53.22 198 GLY A CA 1
ATOM 1553 C C . GLY A 1 198 ? 0.420 16.596 9.702 1.00 53.22 198 GLY A C 1
ATOM 1554 O O . GLY A 1 198 ? 0.051 16.517 10.871 1.00 53.22 198 GLY A O 1
ATOM 1555 N N . GLN A 1 199 ? 0.792 17.768 9.172 1.00 43.12 199 GLN A N 1
ATOM 1556 C CA . GLN A 1 199 ? 0.890 19.036 9.914 1.00 43.12 199 GLN A CA 1
ATOM 1557 C C . GLN A 1 199 ? -0.446 19.756 10.098 1.00 43.12 199 GLN A C 1
ATOM 1559 O O . GLN A 1 199 ? -0.600 20.454 11.100 1.00 43.12 199 GLN A O 1
ATOM 1564 N N . LEU A 1 200 ? -1.423 19.579 9.199 1.00 37.41 200 LEU A N 1
ATOM 1565 C CA . LEU A 1 200 ? -2.766 20.169 9.330 1.00 37.41 200 LEU A CA 1
ATOM 1566 C C . LEU A 1 200 ? -3.474 19.735 10.636 1.00 37.41 200 LEU A C 1
ATOM 1568 O O . LEU A 1 200 ? -4.473 20.329 11.028 1.00 37.41 200 LEU A O 1
ATOM 1572 N N . LEU A 1 201 ? -2.932 18.731 11.334 1.00 36.62 201 LEU A N 1
ATOM 1573 C CA . LEU A 1 201 ? -3.542 18.045 12.472 1.00 36.62 201 LEU A CA 1
ATOM 1574 C C . LEU A 1 201 ? -2.648 18.037 13.731 1.00 36.62 201 LEU A C 1
ATOM 1576 O O . LEU A 1 201 ? -2.931 17.324 14.691 1.00 36.62 201 LEU A O 1
ATOM 1580 N N . ALA A 1 202 ? -1.589 18.860 13.760 1.00 27.64 202 ALA A N 1
ATOM 1581 C CA . ALA A 1 202 ? -0.565 18.895 14.814 1.00 27.64 202 ALA A CA 1
ATOM 1582 C C . ALA A 1 202 ? -1.009 19.524 16.159 1.00 27.64 202 ALA A C 1
ATOM 1584 O O . ALA A 1 202 ? -0.323 20.379 16.723 1.00 27.64 202 ALA A O 1
ATOM 1585 N N . THR A 1 203 ? -2.129 19.066 16.721 1.00 29.72 203 THR A N 1
ATOM 1586 C CA . THR A 1 203 ? -2.397 19.129 18.172 1.00 29.72 203 THR A CA 1
ATOM 1587 C C . THR A 1 203 ? -2.431 17.747 18.838 1.00 29.72 203 THR A C 1
ATOM 1589 O O . THR A 1 203 ? -2.441 17.678 20.065 1.00 29.72 203 THR A O 1
ATOM 1592 N N . LEU A 1 204 ? -2.346 16.657 18.067 1.00 30.67 204 LEU A N 1
ATOM 1593 C CA . LEU A 1 204 ? -2.149 15.266 18.504 1.00 30.67 204 LEU A CA 1
ATOM 1594 C C . LEU A 1 204 ? -1.303 14.536 17.437 1.00 30.67 204 LEU A C 1
ATOM 1596 O O . LEU A 1 204 ? -1.233 15.030 16.310 1.00 30.67 204 LEU A O 1
ATOM 1600 N N . PRO A 1 205 ? -0.613 13.419 17.744 1.00 39.41 205 PRO A N 1
ATOM 1601 C CA . PRO A 1 205 ? 0.166 12.723 16.722 1.00 39.41 205 PRO A CA 1
ATOM 1602 C C . PRO A 1 205 ? -0.807 12.214 15.637 1.00 39.41 205 PRO A C 1
ATOM 1604 O O . PRO A 1 205 ? -1.832 11.607 15.941 1.00 39.41 205 PRO A O 1
ATOM 1607 N N . GLY A 1 206 ? -0.581 12.661 14.398 1.00 48.12 206 GLY A N 1
ATOM 1608 C CA . GLY A 1 206 ? -1.626 12.780 13.373 1.00 48.12 206 GLY A CA 1
ATOM 1609 C C . GLY A 1 206 ? -2.095 11.453 12.757 1.00 48.12 206 GLY A C 1
ATOM 1610 O O . GLY A 1 206 ? -1.460 10.422 12.947 1.00 48.12 206 GLY A O 1
ATOM 1611 N N . PRO A 1 207 ? -3.184 11.461 11.966 1.00 58.69 207 PRO A N 1
ATOM 1612 C CA . PRO A 1 207 ? -3.848 10.256 11.465 1.00 58.69 207 PRO A CA 1
ATOM 1613 C C . PRO A 1 207 ? -3.207 9.644 10.206 1.00 58.69 207 PRO A C 1
ATOM 1615 O O . PRO A 1 207 ? -3.795 8.757 9.593 1.00 58.69 207 PRO A O 1
ATOM 1618 N N . PHE A 1 208 ? -2.029 10.112 9.793 1.00 59.59 208 PHE A N 1
ATOM 1619 C CA . PHE A 1 208 ? -1.440 9.803 8.492 1.00 59.59 208 PHE A CA 1
ATOM 1620 C C . PHE A 1 208 ? -0.051 9.168 8.643 1.00 59.59 208 PHE A C 1
ATOM 1622 O O . PHE A 1 208 ? 0.870 9.796 9.163 1.00 59.59 208 PHE A O 1
ATOM 1629 N N . LEU A 1 209 ? 0.105 7.935 8.153 1.00 63.00 209 LEU A N 1
ATOM 1630 C CA . LEU A 1 209 ? 1.348 7.164 8.188 1.00 63.00 209 LEU A CA 1
ATOM 1631 C C . LEU A 1 209 ? 1.840 6.852 6.773 1.00 63.00 209 LEU A C 1
ATOM 1633 O O . LEU A 1 209 ? 1.101 6.292 5.964 1.00 63.00 209 LEU A O 1
ATOM 1637 N N . VAL A 1 210 ? 3.114 7.147 6.499 1.00 60.81 210 VAL A N 1
ATOM 1638 C CA . VAL A 1 210 ? 3.798 6.741 5.263 1.00 60.81 210 VAL A CA 1
ATOM 1639 C C . VAL A 1 210 ? 4.870 5.714 5.576 1.00 60.81 210 VAL A C 1
ATOM 1641 O O . VAL A 1 210 ? 5.776 5.976 6.363 1.00 60.81 210 VAL A O 1
ATOM 1644 N N . LEU A 1 211 ? 4.795 4.574 4.899 1.00 59.19 211 LEU A N 1
ATOM 1645 C CA . LEU A 1 211 ? 5.778 3.511 4.926 1.00 59.19 211 LEU A CA 1
ATOM 1646 C C . LEU A 1 211 ? 6.430 3.367 3.546 1.00 59.19 211 LEU A C 1
ATOM 1648 O O . LEU A 1 211 ? 5.807 2.887 2.602 1.00 59.19 211 LEU A O 1
ATOM 1652 N N . GLY A 1 212 ? 7.683 3.795 3.409 1.00 58.00 212 GLY A N 1
ATOM 1653 C CA . GLY A 1 212 ? 8.453 3.636 2.174 1.00 58.00 212 GLY A CA 1
ATOM 1654 C C . GLY A 1 212 ? 9.652 2.722 2.389 1.00 58.00 212 GLY A C 1
ATOM 1655 O O . GLY A 1 212 ? 10.356 2.883 3.376 1.00 58.00 212 GLY A O 1
ATOM 1656 N N . ASP A 1 213 ? 9.858 1.768 1.478 1.00 53.94 213 ASP A N 1
ATOM 1657 C CA . ASP A 1 213 ? 11.092 0.970 1.320 1.00 53.94 213 ASP A CA 1
ATOM 1658 C C . ASP A 1 213 ? 11.763 0.497 2.636 1.00 53.94 213 ASP A C 1
ATOM 1660 O O . ASP A 1 213 ? 12.950 0.722 2.888 1.00 53.94 213 ASP A O 1
ATOM 1664 N N . PHE A 1 214 ? 10.987 -0.153 3.514 1.00 51.97 214 PHE A N 1
ATOM 1665 C CA . PHE A 1 214 ? 11.510 -0.779 4.729 1.00 51.97 214 PHE A CA 1
ATOM 1666 C C . PHE A 1 214 ? 11.915 -2.236 4.477 1.00 51.97 214 PHE A C 1
ATOM 1668 O O . PHE A 1 214 ? 11.082 -3.071 4.122 1.00 51.97 214 PHE A O 1
ATOM 1675 N N . ASN A 1 215 ? 13.173 -2.568 4.778 1.00 43.09 215 ASN A N 1
ATOM 1676 C CA . ASN A 1 215 ? 13.550 -3.938 5.123 1.00 43.09 215 ASN A CA 1
ATOM 1677 C C . ASN A 1 215 ? 13.097 -4.200 6.567 1.00 43.09 215 ASN A C 1
ATOM 1679 O O . ASN A 1 215 ? 13.733 -3.710 7.491 1.00 43.09 215 ASN A O 1
ATOM 1683 N N . CYS A 1 216 ? 11.962 -4.891 6.707 1.00 41.78 216 CYS A N 1
ATOM 1684 C CA . CYS A 1 216 ? 11.417 -5.690 7.821 1.00 41.78 216 CYS A CA 1
ATOM 1685 C C . CYS A 1 216 ? 11.688 -5.385 9.315 1.00 41.78 216 CYS A C 1
ATOM 1687 O O . CYS A 1 216 ? 11.147 -6.134 10.113 1.00 41.78 216 CYS A O 1
ATOM 1689 N N . GLU A 1 217 ? 12.408 -4.347 9.751 1.00 37.53 217 GLU A N 1
ATOM 1690 C CA . GLU A 1 217 ? 12.798 -4.179 11.171 1.00 37.53 217 GLU A CA 1
ATOM 1691 C C . GLU A 1 217 ? 12.270 -2.907 11.863 1.00 37.53 217 GLU A C 1
ATOM 1693 O O . GLU A 1 217 ? 12.555 -2.705 13.037 1.00 37.53 217 GLU A O 1
ATOM 1698 N N . LEU A 1 218 ? 11.476 -2.051 11.200 1.00 40.44 218 LEU A N 1
ATOM 1699 C CA . LEU A 1 218 ? 11.085 -0.740 11.760 1.00 40.44 218 LEU A CA 1
ATOM 1700 C C . LEU A 1 218 ? 9.574 -0.442 11.726 1.00 40.44 218 LEU A C 1
ATOM 1702 O O . LEU A 1 218 ? 9.159 0.687 11.480 1.00 40.44 218 LEU A O 1
ATOM 1706 N N . MET A 1 219 ? 8.729 -1.457 11.909 1.00 46.84 219 MET A N 1
ATOM 1707 C CA . MET A 1 219 ? 7.272 -1.283 11.841 1.00 46.84 219 MET A CA 1
ATOM 1708 C C . MET A 1 219 ? 6.582 -1.054 13.187 1.00 46.84 219 MET A C 1
ATOM 1710 O O . MET A 1 219 ? 5.488 -0.492 13.197 1.00 46.84 219 MET A O 1
ATOM 1714 N N . THR A 1 220 ? 7.190 -1.448 14.309 1.00 41.41 220 THR A N 1
ATOM 1715 C CA . THR A 1 220 ? 6.538 -1.344 15.625 1.00 41.41 220 THR A CA 1
ATOM 1716 C C . THR A 1 220 ? 6.401 0.086 16.110 1.00 41.41 220 THR A C 1
ATOM 1718 O O . THR A 1 220 ? 5.324 0.509 16.514 1.00 41.41 220 THR A O 1
ATOM 1721 N N . ASP A 1 221 ? 7.469 0.864 15.971 1.00 37.78 221 ASP A N 1
ATOM 1722 C CA . ASP A 1 221 ? 7.595 2.137 16.681 1.00 37.78 221 ASP A CA 1
ATOM 1723 C C . ASP A 1 221 ? 6.745 3.263 16.065 1.00 37.78 221 ASP A C 1
ATOM 1725 O O . ASP A 1 221 ? 6.419 4.240 16.737 1.00 37.78 221 ASP A O 1
ATOM 1729 N N . ILE A 1 222 ? 6.362 3.145 14.786 1.00 41.28 222 ILE A N 1
ATOM 1730 C CA . ILE A 1 222 ? 5.621 4.198 14.072 1.00 41.28 222 ILE A CA 1
ATOM 1731 C C . ILE A 1 222 ? 4.100 4.034 14.235 1.00 41.28 222 ILE A C 1
ATOM 1733 O O . ILE A 1 222 ? 3.364 5.020 14.273 1.00 41.28 222 ILE A O 1
ATOM 1737 N N . LEU A 1 223 ? 3.609 2.803 14.382 1.00 45.66 223 LEU A N 1
ATOM 1738 C CA . LEU A 1 223 ? 2.179 2.510 14.510 1.00 45.66 223 LEU A CA 1
ATOM 1739 C C . LEU A 1 223 ? 1.626 2.929 15.890 1.00 45.66 223 LEU A C 1
ATOM 1741 O O . LEU A 1 223 ? 0.551 3.526 15.961 1.00 45.66 223 LEU A O 1
ATOM 1745 N N . ASP A 1 224 ? 2.406 2.781 16.961 1.00 43.84 224 ASP A N 1
ATOM 1746 C CA . ASP A 1 224 ? 2.035 3.259 18.305 1.00 43.84 224 ASP A CA 1
ATOM 1747 C C . ASP A 1 224 ? 1.792 4.788 18.355 1.00 43.84 224 ASP A C 1
ATOM 1749 O O . ASP A 1 224 ? 1.091 5.295 19.234 1.00 43.84 224 ASP A O 1
ATOM 1753 N N . SER A 1 225 ? 2.328 5.543 17.385 1.00 39.97 225 SER A N 1
ATOM 1754 C CA . SER A 1 225 ? 2.200 7.002 17.324 1.00 39.97 225 SER A CA 1
ATOM 1755 C C . SER A 1 225 ? 0.861 7.508 16.772 1.00 39.97 225 SER A C 1
ATOM 1757 O O . SER A 1 225 ? 0.512 8.649 17.043 1.00 39.97 225 SER A O 1
ATOM 1759 N N . LEU A 1 226 ? 0.054 6.698 16.073 1.00 45.16 226 LEU A N 1
ATOM 1760 C CA . LEU A 1 226 ? -1.193 7.172 15.438 1.00 45.16 226 LEU A CA 1
ATOM 1761 C C . LEU A 1 226 ? -2.331 7.503 16.428 1.00 45.16 226 LEU A C 1
ATOM 1763 O O . LEU A 1 226 ? -3.405 7.924 16.001 1.00 45.16 226 LEU A O 1
ATOM 1767 N N . ASN A 1 227 ? -2.131 7.279 17.737 1.00 44.88 227 ASN A N 1
ATOM 1768 C CA . ASN A 1 227 ? -3.104 7.492 18.824 1.00 44.88 227 ASN A CA 1
ATOM 1769 C C . ASN A 1 227 ? -4.508 6.919 18.533 1.00 44.88 227 ASN A C 1
ATOM 1771 O O . ASN A 1 227 ? -5.506 7.321 19.135 1.00 44.88 227 ASN A O 1
ATOM 1775 N N . ILE A 1 228 ? -4.576 5.941 17.623 1.00 43.12 228 ILE A N 1
ATOM 1776 C CA . ILE A 1 228 ? -5.675 4.996 17.515 1.00 43.12 228 ILE A CA 1
ATOM 1777 C C . ILE A 1 228 ? -5.595 4.234 18.832 1.00 43.12 228 ILE A C 1
ATOM 1779 O O . ILE A 1 228 ? -4.557 3.609 19.058 1.00 43.12 228 ILE A O 1
ATOM 1783 N N . PRO A 1 229 ? -6.613 4.294 19.715 1.00 35.28 229 PRO A N 1
ATOM 1784 C CA . PRO A 1 229 ? -6.488 3.884 21.115 1.00 35.28 229 PRO A CA 1
ATOM 1785 C C . PRO A 1 229 ? -5.918 2.482 21.338 1.00 35.28 229 PRO A C 1
ATOM 1787 O O . PRO A 1 229 ? -5.528 2.171 22.455 1.00 35.28 229 PRO A O 1
ATOM 1790 N N . SER A 1 230 ? -5.863 1.658 20.294 1.00 39.81 230 SER A N 1
ATOM 1791 C CA . SER A 1 230 ? -5.611 0.241 20.330 1.00 39.81 230 SER A CA 1
ATOM 1792 C C . SER A 1 230 ? -4.524 -0.289 19.392 1.00 39.81 230 SER A C 1
ATOM 1794 O O . SER A 1 230 ? -4.423 -1.500 19.302 1.00 39.81 230 SER A O 1
ATOM 1796 N N . LEU A 1 231 ? -3.727 0.523 18.691 1.00 37.16 231 LEU A N 1
ATOM 1797 C CA . LEU A 1 231 ? -2.724 -0.006 17.754 1.00 37.16 231 LEU A CA 1
ATOM 1798 C C . LEU A 1 231 ? -1.490 -0.521 18.522 1.00 37.16 231 LEU A C 1
ATOM 1800 O O . LEU A 1 231 ? -0.770 0.277 19.099 1.00 37.16 231 LEU A O 1
ATOM 1804 N N . ILE A 1 232 ? -1.291 -1.845 18.572 1.00 33.72 232 ILE A N 1
ATOM 1805 C CA . ILE A 1 232 ? -0.043 -2.485 19.020 1.00 33.72 232 ILE A CA 1
ATOM 1806 C C . ILE A 1 232 ? 0.560 -3.116 17.778 1.00 33.72 232 ILE A C 1
ATOM 1808 O O . ILE A 1 232 ? -0.041 -4.019 17.189 1.00 33.72 232 ILE A O 1
ATOM 1812 N N . ALA A 1 233 ? 1.730 -2.644 17.381 1.00 34.81 233 ALA A N 1
ATOM 1813 C CA . ALA A 1 233 ? 2.503 -3.295 16.347 1.00 34.81 233 ALA A CA 1
ATOM 1814 C C . ALA A 1 233 ? 3.519 -4.239 17.000 1.00 34.81 233 ALA A C 1
ATOM 1816 O O . ALA A 1 233 ? 4.292 -3.839 17.865 1.00 34.81 233 ALA A O 1
ATOM 1817 N N . GLU A 1 234 ? 3.519 -5.505 16.585 1.00 31.06 234 GLU A N 1
ATOM 1818 C CA . GLU A 1 234 ? 4.529 -6.489 16.980 1.00 31.06 234 GLU A CA 1
ATOM 1819 C C . GLU A 1 234 ? 5.379 -6.857 15.761 1.00 31.06 234 GLU A C 1
ATOM 1821 O O . GLU A 1 234 ? 4.875 -7.333 14.742 1.00 31.06 234 GLU A O 1
ATOM 1826 N N . LEU A 1 235 ? 6.691 -6.649 15.879 1.00 31.12 235 LEU A N 1
ATOM 1827 C CA . LEU A 1 235 ? 7.695 -7.134 14.941 1.00 31.12 235 LEU A CA 1
ATOM 1828 C C . LEU A 1 235 ? 7.916 -8.613 15.234 1.00 31.12 235 LEU A C 1
ATOM 1830 O O . LEU A 1 235 ? 8.743 -8.993 16.060 1.00 31.12 235 LEU A O 1
ATOM 1834 N N . ILE A 1 236 ? 7.172 -9.471 14.546 1.00 32.91 236 ILE A N 1
ATOM 1835 C CA . ILE A 1 236 ? 7.636 -10.841 14.357 1.00 32.91 236 ILE A CA 1
ATOM 1836 C C . ILE A 1 236 ? 8.731 -10.744 13.299 1.00 32.91 236 ILE A C 1
ATOM 1838 O O . ILE A 1 236 ? 8.459 -10.268 12.199 1.00 32.91 236 ILE A O 1
ATOM 1842 N N . ALA A 1 237 ? 9.958 -11.157 13.632 1.00 31.41 237 ALA A N 1
ATOM 1843 C CA . ALA A 1 237 ? 11.056 -11.264 12.677 1.00 31.41 237 ALA A CA 1
ATOM 1844 C C . ALA A 1 237 ? 10.603 -12.146 11.504 1.00 31.41 237 ALA A C 1
ATOM 1846 O O . ALA A 1 237 ? 10.548 -13.373 11.586 1.00 31.41 237 ALA A O 1
ATOM 1847 N N . PHE A 1 238 ? 10.195 -11.471 10.434 1.00 42.69 238 PHE A N 1
ATOM 1848 C CA . PHE A 1 238 ? 9.490 -12.026 9.287 1.00 42.69 238 PHE A CA 1
ATOM 1849 C C . PHE A 1 238 ? 10.453 -12.343 8.130 1.00 42.69 238 PHE A C 1
ATOM 1851 O O . PHE A 1 238 ? 10.023 -12.544 6.997 1.00 42.69 238 PHE A O 1
ATOM 1858 N N . GLU A 1 239 ? 11.759 -12.438 8.421 1.00 40.34 239 GLU A N 1
ATOM 1859 C CA . GLU A 1 239 ? 12.821 -12.800 7.466 1.00 40.34 239 GLU A CA 1
ATOM 1860 C C . GLU A 1 239 ? 12.636 -14.196 6.840 1.00 40.34 239 GLU A C 1
ATOM 1862 O O . GLU A 1 239 ? 13.307 -14.539 5.873 1.00 40.34 239 GLU A O 1
ATOM 1867 N N . LEU A 1 240 ? 11.702 -15.007 7.347 1.00 39.19 240 LEU A N 1
ATOM 1868 C CA . LEU A 1 240 ? 11.421 -16.355 6.848 1.00 39.19 240 LEU A CA 1
ATOM 1869 C C . LEU A 1 240 ? 10.164 -16.446 5.970 1.00 39.19 240 LEU A C 1
ATOM 1871 O O . LEU A 1 240 ? 9.720 -17.556 5.661 1.00 39.19 240 LEU A O 1
ATOM 1875 N N . MET A 1 241 ? 9.558 -15.322 5.563 1.00 46.06 241 MET A N 1
ATOM 1876 C CA . MET A 1 241 ? 8.301 -15.395 4.812 1.00 46.06 241 MET A CA 1
ATOM 1877 C C . MET A 1 241 ? 8.455 -15.868 3.376 1.00 46.06 241 MET A C 1
ATOM 1879 O O . MET A 1 241 ? 7.462 -16.339 2.822 1.00 46.06 241 MET A O 1
ATOM 1883 N N . LEU A 1 242 ? 9.652 -15.776 2.780 1.00 46.19 242 LEU A N 1
ATOM 1884 C CA . LEU A 1 242 ? 9.849 -16.016 1.351 1.00 46.19 242 LEU A CA 1
ATOM 1885 C C . LEU A 1 242 ? 11.251 -16.471 0.945 1.00 46.19 242 LEU A C 1
ATOM 1887 O O . LEU A 1 242 ? 12.179 -15.643 0.918 1.00 46.19 242 LEU A O 1
#